Protein AF-A0A7X7K281-F1 (afdb_monomer)

Sequence (186 aa):
MTTRQRWVIAALALANGLALAALLIWVVPAGRSAAPVGPLPSSTPPVAATPQPTTRPGRWEPDPLDPCEWLAAEHLADAGLAGTVRFSGAQVLHFDLTVPVAPEQLADEAAQTIWLAFDVAAVLQASDQCERFERVLVEVLADGPQTRKFTAEVDTADLSALHSGLITQKLFIDRVRYETALLPPD

pLDDT: mean 79.9, std 18.02, range [39.16, 98.19]

Secondary structure (DSSP, 8-state):
--HHHHHHHHHHHHHHHHHHHHHHHHT---------------------------------------HHHHHHHHHHHHTT--EEEEEETTTEEEEEEEEE--TTTHHHHHHHHHHHHHHHHHHHHTSTTSTT-SEEEEEEEEESSS-EEEEEEEEHHHHHHHHTTSS-HHHHHTTSEEEEEEPPP-

Structure (mmCIF, N/CA/C/O backbone):
data_AF-A0A7X7K281-F1
#
_entry.id   AF-A0A7X7K281-F1
#
loop_
_atom_site.group_PDB
_atom_site.id
_atom_site.type_symbol
_atom_site.label_atom_id
_atom_site.label_alt_id
_atom_site.label_comp_id
_atom_site.label_asym_id
_atom_site.label_entity_id
_atom_site.label_seq_id
_atom_site.pdbx_PDB_ins_code
_atom_site.Cartn_x
_atom_site.Cartn_y
_atom_site.Cartn_z
_atom_site.occupancy
_atom_site.B_iso_or_equiv
_atom_site.auth_seq_id
_atom_site.auth_comp_id
_atom_site.auth_asym_id
_atom_site.auth_atom_id
_atom_site.pdbx_PDB_model_num
ATOM 1 N N . MET A 1 1 ? 39.952 -4.168 9.796 1.00 53.09 1 MET A N 1
ATOM 2 C CA . MET A 1 1 ? 38.893 -4.999 10.414 1.00 53.09 1 MET A CA 1
ATOM 3 C C . MET A 1 1 ? 39.340 -5.382 11.815 1.00 53.09 1 MET A C 1
ATOM 5 O O . MET A 1 1 ? 40.429 -5.928 11.948 1.00 53.09 1 MET A O 1
ATOM 9 N N . THR A 1 2 ? 38.569 -5.052 12.850 1.00 78.25 2 THR A N 1
ATOM 10 C CA . THR A 1 2 ? 38.958 -5.341 14.240 1.00 78.25 2 THR A CA 1
ATOM 11 C C . THR A 1 2 ? 38.525 -6.752 14.636 1.00 78.25 2 THR A C 1
ATOM 13 O O . THR A 1 2 ? 37.519 -7.272 14.151 1.00 78.25 2 THR A O 1
ATOM 16 N N . THR A 1 3 ? 39.278 -7.395 15.529 1.00 75.69 3 THR A N 1
ATOM 17 C CA . THR A 1 3 ? 39.023 -8.773 15.986 1.00 75.69 3 THR A CA 1
ATOM 18 C C . THR A 1 3 ? 37.617 -8.932 16.575 1.00 75.69 3 THR A C 1
ATOM 20 O O . THR A 1 3 ? 36.988 -9.965 16.380 1.00 75.69 3 THR A O 1
ATOM 23 N N . ARG A 1 4 ? 37.075 -7.878 17.205 1.00 71.88 4 ARG A N 1
ATOM 24 C CA . ARG A 1 4 ? 35.697 -7.842 17.724 1.00 71.88 4 ARG A CA 1
ATOM 25 C C . ARG A 1 4 ? 34.635 -7.982 16.631 1.00 71.88 4 ARG A C 1
ATOM 27 O O . ARG A 1 4 ? 33.661 -8.694 16.825 1.00 71.88 4 ARG A O 1
ATOM 34 N N . GLN A 1 5 ? 34.836 -7.357 15.474 1.00 74.12 5 GLN A N 1
ATOM 35 C CA . GLN A 1 5 ? 33.859 -7.372 14.383 1.00 74.12 5 GLN A CA 1
ATOM 36 C C . GLN A 1 5 ? 33.765 -8.757 13.722 1.00 74.12 5 GLN A C 1
ATOM 38 O O . GLN A 1 5 ? 32.682 -9.201 13.356 1.00 74.12 5 GLN A O 1
ATOM 43 N N . ARG A 1 6 ? 34.891 -9.483 13.653 1.00 73.88 6 ARG A N 1
ATOM 44 C CA . ARG A 1 6 ? 34.932 -10.877 13.178 1.00 73.88 6 ARG A CA 1
ATOM 45 C C . ARG A 1 6 ? 34.133 -11.821 14.078 1.00 73.88 6 ARG A C 1
ATOM 47 O O . ARG A 1 6 ? 33.432 -12.687 13.568 1.00 73.88 6 ARG A O 1
ATOM 54 N N . TRP A 1 7 ? 34.201 -11.623 15.395 1.00 79.94 7 TRP A N 1
ATOM 55 C CA . TRP A 1 7 ? 33.443 -12.428 16.355 1.00 79.94 7 TRP A CA 1
ATOM 56 C C . TRP A 1 7 ? 31.935 -12.185 16.276 1.00 79.94 7 TRP A C 1
ATOM 58 O O . TRP A 1 7 ? 31.172 -13.143 16.337 1.00 79.94 7 TRP A O 1
ATOM 68 N N . VAL A 1 8 ? 31.501 -10.936 16.074 1.00 76.69 8 VAL A N 1
ATOM 69 C CA . VAL A 1 8 ? 30.070 -10.615 15.921 1.00 76.69 8 VAL A CA 1
ATOM 70 C C . VAL A 1 8 ? 29.484 -11.278 14.672 1.00 76.69 8 VAL A C 1
ATOM 72 O O . VAL A 1 8 ? 28.424 -11.889 14.751 1.00 76.69 8 VAL A O 1
ATOM 75 N N . ILE A 1 9 ? 30.195 -11.232 13.539 1.00 75.62 9 ILE A N 1
ATOM 76 C CA . ILE A 1 9 ? 29.737 -11.867 12.291 1.00 75.62 9 ILE A CA 1
ATOM 77 C C . ILE A 1 9 ? 29.681 -13.396 12.442 1.00 75.62 9 ILE A C 1
ATOM 79 O O . ILE A 1 9 ? 28.707 -14.018 12.025 1.00 75.62 9 ILE A O 1
ATOM 83 N N . ALA A 1 10 ? 30.689 -14.000 13.082 1.00 75.25 10 ALA A N 1
ATOM 84 C CA . ALA A 1 10 ? 30.713 -15.442 13.327 1.00 75.25 10 ALA A CA 1
ATOM 85 C C . ALA A 1 10 ? 29.560 -15.899 14.239 1.00 75.25 10 ALA A C 1
ATOM 87 O O . ALA A 1 10 ? 28.936 -16.924 13.968 1.00 75.25 10 ALA A O 1
ATOM 88 N N . ALA A 1 11 ? 29.244 -15.125 15.283 1.00 75.56 11 ALA A N 1
ATOM 89 C CA . ALA A 1 11 ? 28.127 -15.412 16.178 1.00 75.56 11 ALA A CA 1
ATOM 90 C C . ALA A 1 11 ? 26.769 -15.305 15.461 1.00 75.56 11 ALA A C 1
ATOM 92 O O . ALA A 1 11 ? 25.920 -16.178 15.636 1.00 75.56 11 ALA A O 1
ATOM 93 N N . LEU A 1 12 ? 26.585 -14.287 14.610 1.00 77.38 12 LEU A N 1
ATOM 94 C CA . LEU A 1 12 ? 25.351 -14.110 13.836 1.00 77.38 12 LEU A CA 1
ATOM 95 C C . LEU A 1 12 ? 25.120 -15.266 12.850 1.00 77.38 12 LEU A C 1
ATOM 97 O O . LEU A 1 12 ? 24.008 -15.778 12.739 1.00 77.38 12 LEU A O 1
ATOM 101 N N . ALA A 1 13 ? 26.177 -15.711 12.164 1.00 75.56 13 ALA A N 1
ATOM 102 C CA . ALA A 1 13 ? 26.094 -16.818 11.213 1.00 75.56 13 ALA A CA 1
ATOM 103 C C . ALA A 1 13 ? 25.713 -18.145 11.894 1.00 75.56 13 ALA A C 1
ATOM 105 O O . ALA A 1 13 ? 24.906 -18.905 11.360 1.00 75.56 13 ALA A O 1
ATOM 106 N N . LEU A 1 14 ? 26.250 -18.403 13.092 1.00 78.25 14 LEU A N 1
ATOM 107 C CA . LEU A 1 14 ? 25.923 -19.589 13.891 1.00 78.25 14 LEU A CA 1
ATOM 108 C C . LEU A 1 14 ? 24.464 -19.587 14.366 1.00 78.25 14 LEU A C 1
ATOM 110 O O . LEU A 1 14 ? 23.797 -20.617 14.275 1.00 78.25 14 LEU A O 1
ATOM 114 N N . ALA A 1 15 ? 23.960 -18.438 14.825 1.00 73.06 15 ALA A N 1
ATOM 115 C CA . ALA A 1 15 ? 22.572 -18.301 15.263 1.00 73.06 15 ALA A CA 1
ATOM 116 C C . ALA A 1 15 ? 21.581 -18.526 14.107 1.00 73.06 15 ALA A C 1
ATOM 118 O O . ALA A 1 15 ? 20.630 -19.296 14.250 1.00 73.06 15 ALA A O 1
ATOM 119 N N . ASN A 1 16 ? 21.850 -17.934 12.938 1.00 72.06 16 ASN A N 1
ATOM 120 C CA . ASN A 1 16 ? 21.007 -18.105 11.752 1.00 72.06 16 ASN A CA 1
ATOM 121 C C . ASN A 1 16 ? 21.043 -19.546 11.213 1.00 72.06 16 ASN A C 1
ATOM 123 O O . ASN A 1 16 ? 20.011 -20.076 10.806 1.00 72.06 16 ASN A O 1
ATOM 127 N N . GLY A 1 17 ? 22.204 -20.211 11.257 1.00 73.44 17 GLY A N 1
ATOM 128 C CA . GLY A 1 17 ? 22.325 -21.618 10.864 1.00 73.44 17 GLY A CA 1
ATOM 129 C C . GLY A 1 17 ? 21.514 -22.564 11.758 1.00 73.44 17 GLY A C 1
ATOM 130 O O . GLY A 1 17 ? 20.850 -23.469 11.254 1.00 73.44 17 GLY A O 1
ATOM 131 N N . LEU A 1 18 ? 21.514 -22.329 13.075 1.00 75.06 18 LEU A N 1
ATOM 132 C CA . LEU A 1 18 ? 20.715 -23.098 14.038 1.00 75.06 18 LEU A CA 1
ATOM 133 C C . LEU A 1 18 ? 19.206 -22.904 13.833 1.00 75.06 18 LEU A C 1
ATOM 135 O O . LEU A 1 18 ? 18.460 -23.880 13.893 1.00 75.06 18 LEU A O 1
ATOM 139 N N . ALA A 1 19 ? 18.764 -21.676 13.545 1.00 68.75 19 ALA A N 1
ATOM 140 C CA . ALA A 1 19 ? 17.359 -21.384 13.269 1.00 68.75 19 ALA A CA 1
ATOM 141 C C . ALA A 1 19 ? 16.855 -22.103 12.003 1.00 68.75 19 ALA A C 1
ATOM 143 O O . ALA A 1 19 ? 15.799 -22.733 12.032 1.00 68.75 19 ALA A O 1
ATOM 144 N N . LEU A 1 20 ? 17.639 -22.086 10.918 1.00 69.56 20 LEU A N 1
ATOM 145 C CA . LEU A 1 20 ? 17.300 -22.786 9.672 1.00 69.56 20 LEU A CA 1
ATOM 146 C C . LEU A 1 20 ? 17.278 -24.312 9.844 1.00 69.56 20 LEU A C 1
ATOM 148 O O . LEU A 1 20 ? 16.390 -24.981 9.315 1.00 69.56 20 LEU A O 1
ATOM 152 N N . ALA A 1 21 ? 18.215 -24.870 10.618 1.00 68.12 21 ALA A N 1
ATOM 153 C CA . ALA A 1 21 ? 18.239 -26.302 10.912 1.00 68.12 21 ALA A CA 1
ATOM 154 C C . ALA A 1 21 ? 17.008 -26.749 11.723 1.00 68.12 21 ALA A C 1
ATOM 156 O O . ALA A 1 21 ? 16.431 -27.795 11.430 1.00 68.12 21 ALA A O 1
ATOM 157 N N . ALA A 1 22 ? 16.569 -25.949 12.702 1.00 70.06 22 ALA A N 1
ATOM 158 C CA . ALA A 1 22 ? 15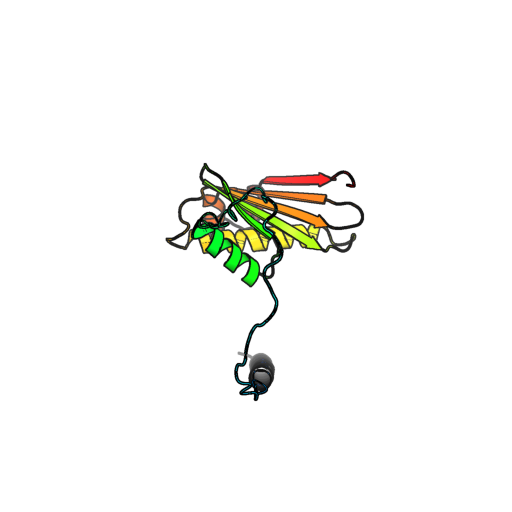.358 -26.229 13.473 1.00 70.06 22 ALA A CA 1
ATOM 159 C C . ALA A 1 22 ? 14.090 -26.196 12.601 1.00 70.06 22 ALA A C 1
ATOM 161 O O . ALA A 1 22 ? 13.216 -27.050 12.752 1.00 70.06 22 ALA A O 1
ATOM 162 N N . LEU A 1 23 ? 14.022 -25.259 11.650 1.00 66.81 23 LEU A N 1
ATOM 163 C CA . LEU A 1 23 ? 12.905 -25.123 10.712 1.00 66.81 23 LEU A CA 1
ATOM 164 C C . LEU A 1 23 ? 12.782 -26.342 9.787 1.00 66.81 23 LEU A C 1
ATOM 166 O O . LEU A 1 23 ? 11.685 -26.856 9.596 1.00 66.81 23 LEU A O 1
ATOM 170 N N . LEU A 1 24 ? 13.904 -26.869 9.287 1.00 63.25 24 LEU A N 1
ATOM 171 C CA . LEU A 1 24 ? 13.914 -28.058 8.425 1.00 63.25 24 LEU A CA 1
ATOM 172 C C . LEU A 1 24 ? 13.486 -29.344 9.151 1.00 63.25 24 LEU A C 1
ATOM 174 O O . LEU A 1 24 ? 12.892 -30.223 8.531 1.00 63.25 24 LEU A O 1
ATOM 178 N N . ILE A 1 25 ? 13.737 -29.454 10.460 1.00 62.25 25 ILE A N 1
ATOM 179 C CA . ILE A 1 25 ? 13.316 -30.614 11.266 1.00 62.25 25 ILE A CA 1
ATOM 180 C C . ILE A 1 25 ? 11.792 -30.620 11.492 1.00 62.25 25 ILE A C 1
ATOM 182 O O . ILE A 1 25 ? 11.202 -31.683 11.677 1.00 62.25 25 ILE A O 1
ATOM 186 N N . TRP A 1 26 ? 11.133 -29.461 11.437 1.00 59.41 26 TRP A N 1
ATOM 187 C CA . TRP A 1 26 ? 9.685 -29.350 11.643 1.00 59.41 26 TRP A CA 1
ATOM 188 C C . TRP A 1 26 ? 8.838 -29.702 10.410 1.00 59.41 26 TRP A C 1
ATOM 190 O O . TRP A 1 26 ? 7.655 -29.999 10.555 1.00 59.41 26 TRP A O 1
ATOM 200 N N . VAL A 1 27 ? 9.424 -29.753 9.207 1.00 56.28 27 VAL A N 1
ATOM 201 C CA . VAL A 1 27 ? 8.704 -30.069 7.952 1.00 56.28 27 VAL A CA 1
ATOM 202 C C . VAL A 1 27 ? 8.713 -31.577 7.641 1.00 56.28 27 VAL A C 1
ATOM 204 O O . VAL A 1 27 ? 8.673 -31.988 6.485 1.00 56.28 27 VAL A O 1
ATOM 207 N N . VAL A 1 28 ? 8.752 -32.446 8.657 1.00 49.06 28 VAL A N 1
ATOM 208 C CA . VAL A 1 28 ? 8.540 -33.891 8.455 1.00 49.06 28 VAL A CA 1
ATOM 209 C C . VAL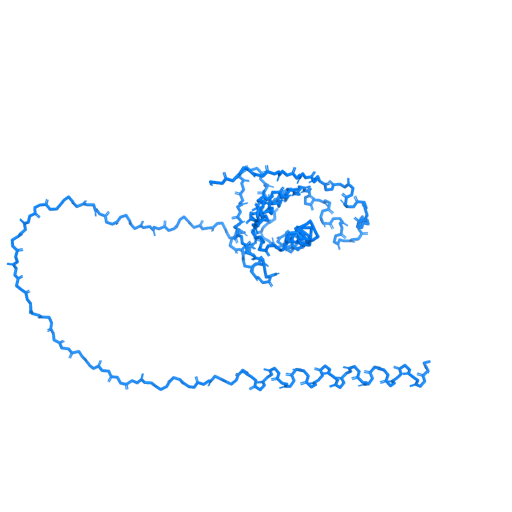 A 1 28 ? 7.030 -34.155 8.376 1.00 49.06 28 VAL A C 1
ATOM 211 O O . VAL A 1 28 ? 6.340 -33.997 9.385 1.00 49.06 28 VAL A O 1
ATOM 214 N N . PRO A 1 29 ? 6.474 -34.575 7.222 1.00 50.12 29 PRO A N 1
ATOM 215 C CA . PRO A 1 29 ? 5.048 -34.842 7.110 1.00 50.12 29 PRO A CA 1
ATOM 216 C C . PRO A 1 29 ? 4.715 -36.116 7.890 1.00 50.12 29 PRO A C 1
ATOM 218 O O . PRO A 1 29 ? 5.128 -37.218 7.521 1.00 50.12 29 PRO A O 1
ATOM 221 N N . ALA A 1 30 ? 3.951 -35.973 8.973 1.00 47.25 30 ALA A N 1
ATOM 222 C CA . ALA A 1 30 ? 3.310 -37.095 9.638 1.00 47.25 30 ALA A CA 1
ATOM 223 C C . ALA A 1 30 ? 2.335 -37.771 8.659 1.00 47.25 30 ALA A C 1
ATOM 225 O O . ALA A 1 30 ? 1.497 -37.125 8.025 1.00 47.25 30 ALA A O 1
ATOM 226 N N . GLY A 1 31 ? 2.505 -39.083 8.507 1.00 49.06 31 GLY A N 1
ATOM 227 C CA . GLY A 1 31 ? 1.859 -39.893 7.487 1.00 49.06 31 GLY A CA 1
ATOM 228 C C . GLY A 1 31 ? 0.333 -39.906 7.537 1.00 49.06 31 GLY A C 1
ATOM 229 O O . GLY A 1 31 ? -0.293 -39.911 8.596 1.00 49.06 31 GLY A O 1
ATOM 230 N N . ARG A 1 32 ? -0.269 -40.021 6.352 1.00 39.16 32 ARG A N 1
ATOM 231 C CA . ARG A 1 32 ? -1.641 -40.502 6.188 1.00 39.16 32 ARG A CA 1
ATOM 232 C C . ARG A 1 32 ? -1.600 -41.945 5.702 1.00 39.16 32 ARG A C 1
ATOM 234 O O . ARG A 1 32 ? -1.471 -42.205 4.512 1.00 39.16 32 ARG A O 1
ATOM 241 N N . SER A 1 33 ? -1.740 -42.871 6.644 1.00 45.25 33 SER A N 1
ATOM 242 C CA . SER A 1 33 ? -2.247 -44.214 6.369 1.00 45.25 33 SER A CA 1
ATOM 243 C C . SER A 1 33 ? -3.761 -44.199 6.536 1.00 45.25 33 SER A C 1
ATOM 245 O O . SER A 1 33 ? -4.232 -44.004 7.651 1.00 45.25 33 SER A O 1
ATOM 247 N N . ALA A 1 34 ? -4.502 -44.429 5.451 1.00 39.44 34 ALA A N 1
ATOM 248 C CA . ALA A 1 34 ? -5.740 -45.212 5.455 1.00 39.44 34 ALA A CA 1
ATOM 249 C C . ALA A 1 34 ? -6.250 -45.420 4.018 1.00 39.44 34 ALA A C 1
ATOM 251 O O . ALA A 1 34 ? -6.582 -44.475 3.309 1.00 39.44 34 ALA A O 1
ATOM 252 N N . ALA A 1 35 ? -6.362 -46.683 3.628 1.00 47.94 35 ALA A N 1
ATOM 253 C CA . ALA A 1 35 ? -7.230 -47.203 2.574 1.00 47.94 35 ALA A CA 1
ATOM 254 C C . ALA A 1 35 ? -7.905 -48.462 3.159 1.00 47.94 35 ALA A C 1
ATOM 256 O O . ALA A 1 35 ? -7.434 -48.951 4.190 1.00 47.94 35 ALA A O 1
ATOM 257 N N . PRO A 1 36 ? -8.857 -49.130 2.490 1.00 50.47 36 PRO A N 1
ATOM 258 C CA . PRO A 1 36 ? -9.985 -48.689 1.664 1.00 50.47 36 PRO A CA 1
ATOM 259 C C . PRO A 1 36 ? -11.322 -49.184 2.281 1.00 50.47 36 PRO A C 1
ATOM 261 O O . PRO A 1 36 ? -11.338 -50.174 3.008 1.00 50.47 36 PRO A O 1
ATOM 264 N N . VAL A 1 37 ? -12.475 -48.583 1.962 1.00 50.56 37 VAL A N 1
ATOM 265 C CA . VAL A 1 37 ? -13.780 -49.224 2.243 1.00 50.56 37 VAL A CA 1
ATOM 266 C C . VAL A 1 37 ? -14.637 -49.194 0.984 1.00 50.56 37 VAL A C 1
ATOM 268 O O . VAL A 1 37 ? -14.840 -48.144 0.381 1.00 50.56 37 VAL A O 1
ATOM 271 N N . GLY A 1 38 ? -15.041 -50.391 0.559 1.00 44.62 38 GLY A N 1
ATOM 272 C CA . GLY A 1 38 ? -15.742 -50.664 -0.689 1.00 44.62 38 GLY A CA 1
ATOM 273 C C . GLY A 1 38 ? -17.209 -50.208 -0.732 1.00 44.62 38 GLY A C 1
ATOM 274 O O . GLY A 1 38 ? -17.752 -49.730 0.263 1.00 44.62 38 GLY A O 1
ATOM 275 N N . PRO A 1 39 ? -17.851 -50.361 -1.904 1.00 61.78 39 PRO A N 1
ATOM 276 C CA . PRO A 1 39 ? -19.199 -49.874 -2.191 1.00 61.78 39 PRO A CA 1
ATOM 277 C C . PRO A 1 39 ? -20.259 -50.938 -1.880 1.00 61.78 39 PRO A C 1
ATOM 279 O O . PRO A 1 39 ? -19.935 -52.117 -1.976 1.00 61.78 39 PRO A O 1
ATOM 282 N N . LEU A 1 40 ? -21.506 -50.532 -1.579 1.00 49.19 40 LEU A N 1
ATOM 283 C CA . LEU A 1 40 ? -22.776 -51.283 -1.760 1.00 49.19 40 LEU A CA 1
ATOM 284 C C . LEU A 1 40 ? -23.980 -50.445 -1.229 1.00 49.19 40 LEU A C 1
ATOM 286 O O . LEU A 1 40 ? -23.752 -49.438 -0.563 1.00 49.19 40 LEU A O 1
ATOM 290 N N . PRO A 1 41 ? -25.243 -50.739 -1.608 1.00 50.62 41 PRO A N 1
ATOM 291 C CA . PRO A 1 41 ? -26.012 -49.901 -2.528 1.00 50.62 41 PRO A CA 1
ATOM 292 C C . PRO A 1 41 ? -27.249 -49.215 -1.916 1.00 50.62 41 PRO A C 1
ATOM 294 O O . PRO A 1 41 ? -27.770 -49.599 -0.871 1.00 50.62 41 PRO A O 1
ATOM 297 N N . SER A 1 42 ? -27.752 -48.224 -2.656 1.00 48.59 42 SER A N 1
ATOM 298 C CA . SER A 1 42 ? -28.996 -47.480 -2.431 1.00 48.59 42 SER A CA 1
ATOM 299 C C . SER A 1 42 ? -30.253 -48.350 -2.515 1.00 48.59 42 SER A C 1
ATOM 301 O O . SER A 1 42 ? -30.407 -49.127 -3.457 1.00 48.59 42 SER A O 1
ATOM 303 N N . SER A 1 43 ? -31.199 -48.164 -1.589 1.00 48.00 43 SER A N 1
ATOM 304 C CA . SER A 1 43 ? -32.574 -48.686 -1.684 1.00 48.00 43 SER A CA 1
ATOM 305 C C . SER A 1 43 ? -33.532 -47.946 -0.738 1.00 48.00 43 SER A C 1
ATOM 307 O O . SER A 1 43 ? -33.614 -48.285 0.439 1.00 48.00 43 SER A O 1
ATOM 309 N N . THR A 1 44 ? -34.299 -46.981 -1.255 1.00 45.91 44 THR A N 1
ATOM 310 C CA . THR A 1 44 ? -35.553 -46.481 -0.642 1.00 45.91 44 THR A CA 1
ATOM 311 C C . THR A 1 44 ? -36.410 -45.765 -1.714 1.00 45.91 44 THR A C 1
ATOM 313 O O . THR A 1 44 ? -35.862 -45.339 -2.729 1.00 45.91 44 THR A O 1
ATOM 316 N N . PRO A 1 45 ? -37.754 -45.725 -1.578 1.00 55.94 45 PRO A N 1
ATOM 317 C CA . PRO A 1 45 ? -38.728 -45.930 -2.661 1.00 55.94 45 PRO A CA 1
ATOM 318 C C . PRO A 1 45 ? -39.275 -44.615 -3.256 1.00 55.94 45 PRO A C 1
ATOM 320 O O . PRO A 1 45 ? -39.014 -43.543 -2.710 1.00 55.94 45 PRO A O 1
ATOM 323 N N . PRO A 1 46 ? -40.078 -44.669 -4.342 1.00 51.78 46 PRO A N 1
ATOM 324 C CA . PRO A 1 46 ? -40.613 -43.476 -4.981 1.00 51.78 46 PRO A CA 1
ATOM 325 C C . PRO A 1 46 ? -41.781 -42.926 -4.157 1.00 51.78 46 PRO A C 1
ATOM 327 O O . PRO A 1 46 ? -42.859 -43.519 -4.109 1.00 51.78 46 PRO A O 1
ATOM 330 N N . VAL A 1 47 ? -41.575 -41.779 -3.513 1.00 53.28 47 VAL A N 1
ATOM 331 C CA . VAL A 1 47 ? -42.667 -40.970 -2.963 1.00 53.28 47 VAL A CA 1
ATOM 332 C C . VAL A 1 47 ? -43.012 -39.881 -3.972 1.00 53.28 47 VAL A C 1
ATOM 334 O O . VAL A 1 47 ? -42.142 -39.233 -4.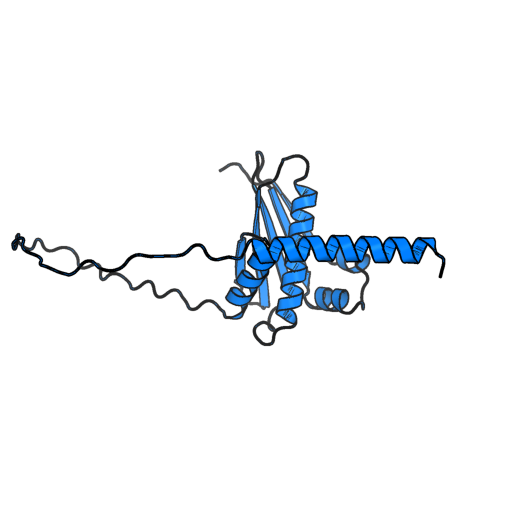548 1.00 53.28 47 VAL A O 1
ATOM 337 N N . ALA A 1 48 ? -44.315 -39.774 -4.209 1.00 51.06 48 ALA A N 1
ATOM 338 C CA . ALA A 1 48 ? -45.006 -38.961 -5.192 1.00 51.06 48 ALA A CA 1
ATOM 339 C C . ALA A 1 48 ? -44.401 -37.566 -5.434 1.00 51.06 48 ALA A C 1
ATOM 341 O O . ALA A 1 48 ? -44.218 -36.766 -4.515 1.00 51.06 48 ALA A O 1
ATOM 342 N N . ALA A 1 49 ? -44.175 -37.272 -6.716 1.00 47.31 49 ALA A N 1
ATOM 343 C CA . ALA A 1 49 ? -43.787 -3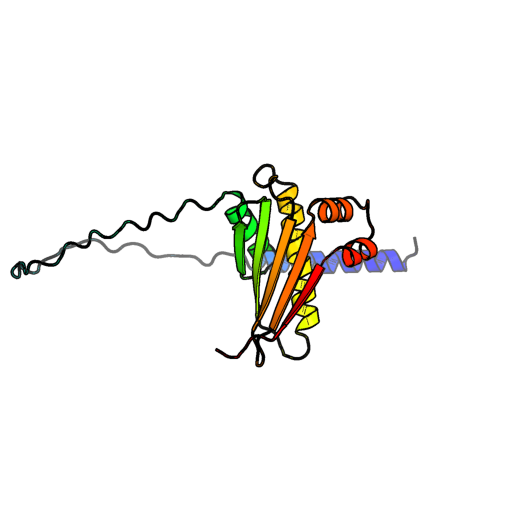5.965 -7.216 1.00 47.31 49 ALA A CA 1
ATOM 344 C C . ALA A 1 49 ? -44.857 -34.919 -6.870 1.00 47.31 49 ALA A C 1
ATOM 346 O O . ALA A 1 49 ? -45.938 -34.877 -7.456 1.00 47.31 49 ALA A O 1
ATOM 347 N N . THR A 1 50 ? -44.523 -34.056 -5.919 1.00 56.78 50 THR A N 1
ATOM 348 C CA . THR A 1 50 ? -45.130 -32.730 -5.794 1.00 56.78 50 THR A CA 1
ATOM 349 C C . THR A 1 50 ? -44.393 -31.829 -6.791 1.00 56.78 50 THR A C 1
ATOM 351 O O . THR A 1 50 ? -43.166 -31.928 -6.860 1.00 56.78 50 THR A O 1
ATOM 354 N N . PRO A 1 51 ? -45.064 -30.985 -7.596 1.00 45.94 51 PRO A N 1
ATOM 355 C CA . PRO A 1 51 ? -44.379 -30.095 -8.529 1.00 45.94 51 PRO A CA 1
ATOM 356 C C . PRO A 1 51 ? -43.567 -29.058 -7.742 1.00 45.94 51 PRO A C 1
ATOM 358 O O . PRO A 1 51 ? -44.083 -28.023 -7.329 1.00 45.94 51 PRO A O 1
ATOM 361 N N . GLN A 1 52 ? -42.290 -29.354 -7.497 1.00 52.62 52 GLN A N 1
ATOM 362 C CA . GLN A 1 52 ? -41.335 -28.365 -7.018 1.00 52.62 52 GLN A CA 1
ATOM 363 C C . GLN A 1 52 ? -41.065 -27.376 -8.157 1.00 52.62 52 GLN A C 1
ATOM 365 O O . GLN A 1 52 ? -40.794 -27.810 -9.283 1.00 52.62 52 GLN A O 1
ATOM 370 N N . PRO A 1 53 ? -41.104 -26.056 -7.902 1.00 50.78 53 PRO A N 1
ATOM 371 C CA . PRO A 1 53 ? -40.580 -25.093 -8.853 1.00 50.78 53 PRO A CA 1
ATOM 372 C C . PRO A 1 53 ? -39.123 -25.471 -9.114 1.00 50.78 53 PRO A C 1
ATOM 374 O O . PRO A 1 53 ? -38.303 -25.523 -8.200 1.00 50.78 53 PRO A O 1
ATOM 377 N N . THR A 1 54 ? -38.819 -25.818 -10.362 1.00 46.94 54 THR A N 1
ATOM 378 C CA . THR A 1 54 ? -37.457 -26.113 -10.797 1.00 46.94 54 THR A CA 1
ATOM 379 C C . THR A 1 54 ? -36.698 -24.792 -10.852 1.00 46.94 54 THR A C 1
ATOM 381 O O . THR A 1 54 ? -36.510 -24.205 -11.914 1.00 46.94 54 THR A O 1
ATOM 384 N N . THR A 1 55 ? -36.262 -24.294 -9.698 1.00 53.81 55 THR A N 1
ATOM 385 C CA . THR A 1 55 ? -35.103 -23.412 -9.633 1.00 53.81 55 THR A CA 1
ATOM 386 C C . THR A 1 55 ? -33.917 -24.274 -10.023 1.00 53.81 55 THR A C 1
ATOM 388 O O . THR A 1 55 ? -33.346 -25.010 -9.221 1.00 53.81 55 THR A O 1
ATOM 391 N N . ARG A 1 56 ? -33.598 -24.237 -11.320 1.00 52.06 56 ARG A N 1
ATOM 392 C CA . ARG A 1 56 ? -32.310 -24.670 -11.859 1.00 52.06 56 ARG A CA 1
ATOM 393 C C . ARG A 1 56 ? -31.249 -24.138 -10.885 1.00 52.06 56 ARG A C 1
ATOM 395 O O . ARG A 1 56 ? -31.279 -22.930 -10.643 1.00 52.06 56 ARG A O 1
ATOM 402 N N . PRO A 1 57 ? -30.374 -24.966 -10.284 1.00 48.91 57 PRO A N 1
ATOM 403 C CA . PRO A 1 57 ? -29.235 -24.420 -9.572 1.00 48.91 57 PRO A CA 1
ATOM 404 C C . PRO A 1 57 ? -28.495 -23.586 -10.608 1.00 48.91 57 PRO A C 1
ATOM 406 O O . PRO A 1 57 ? -27.958 -24.123 -11.580 1.00 48.91 57 PRO A O 1
ATOM 409 N N . GLY A 1 58 ? -28.596 -22.263 -10.471 1.00 50.78 58 GLY A N 1
ATOM 410 C CA . GLY A 1 58 ? -27.715 -21.352 -11.163 1.00 50.78 58 GLY A CA 1
ATOM 411 C C . GLY A 1 58 ? -26.336 -21.845 -10.794 1.00 50.78 58 GLY A C 1
ATOM 412 O O . GLY A 1 58 ? -25.966 -21.838 -9.621 1.00 50.78 58 GLY A O 1
ATOM 413 N N . ARG A 1 59 ? -25.646 -22.419 -11.774 1.00 47.47 59 ARG A N 1
ATOM 414 C CA . ARG A 1 59 ? -24.227 -22.678 -11.671 1.00 47.47 59 ARG A CA 1
ATOM 415 C C . ARG A 1 59 ? -23.650 -21.309 -11.349 1.00 47.47 59 ARG A C 1
ATOM 417 O O . ARG A 1 59 ? -23.703 -20.425 -12.197 1.00 47.47 59 ARG A O 1
ATOM 424 N N . TRP A 1 60 ? -23.264 -21.109 -10.093 1.00 43.09 60 TRP A N 1
ATOM 425 C CA . TRP A 1 60 ? -22.415 -19.999 -9.708 1.00 43.09 60 TRP A CA 1
ATOM 426 C C . TRP A 1 60 ? -21.102 -20.278 -10.426 1.00 43.09 60 TRP A C 1
ATOM 428 O O . TRP A 1 60 ? -20.231 -20.961 -9.900 1.00 43.09 60 TRP A O 1
ATOM 438 N N . GLU A 1 61 ? -21.041 -19.904 -11.699 1.00 47.41 61 GLU A N 1
ATOM 439 C CA . GLU A 1 61 ? -19.779 -19.687 -12.369 1.00 47.41 61 GLU A CA 1
ATOM 440 C C . GLU A 1 61 ? -19.282 -18.396 -11.711 1.00 47.41 61 GLU A C 1
ATOM 442 O O . GLU A 1 61 ? -19.957 -17.371 -11.845 1.00 47.41 61 GLU A O 1
ATOM 447 N N . PRO A 1 62 ? -18.224 -18.445 -10.881 1.00 56.69 62 PRO A N 1
ATOM 448 C CA . PRO A 1 62 ? -17.612 -17.217 -10.412 1.00 56.69 62 PRO A CA 1
ATOM 449 C C . PRO A 1 62 ? -17.248 -16.426 -11.665 1.00 56.69 62 PRO A C 1
ATOM 451 O O . PRO A 1 62 ? -16.697 -17.016 -12.603 1.00 56.69 62 PRO A O 1
ATOM 454 N N . ASP A 1 63 ? -17.573 -15.134 -11.706 1.00 62.94 63 ASP A N 1
ATOM 455 C CA . ASP A 1 63 ? -16.976 -14.279 -12.726 1.00 62.94 63 ASP A CA 1
ATOM 456 C C . ASP A 1 63 ? -15.459 -14.510 -12.668 1.00 62.94 63 ASP A C 1
ATOM 458 O O . ASP A 1 63 ? -14.898 -14.545 -11.564 1.00 62.94 63 ASP A O 1
ATOM 462 N N . PRO A 1 64 ? -14.801 -14.786 -13.806 1.00 69.56 64 PRO A N 1
ATOM 463 C CA . PRO A 1 64 ? -13.369 -15.011 -13.806 1.00 69.56 64 PRO A CA 1
ATOM 464 C C . PRO A 1 64 ? -12.716 -13.745 -13.255 1.00 69.56 64 PRO A C 1
ATOM 466 O O . PRO A 1 64 ? -12.793 -12.692 -13.886 1.00 69.56 64 PRO A O 1
ATOM 469 N N . LEU A 1 65 ? -12.137 -13.854 -12.054 1.00 70.06 65 LEU A N 1
ATOM 470 C CA . LEU A 1 65 ? -11.380 -12.777 -11.422 1.00 70.06 65 LEU A CA 1
ATOM 471 C C . LEU A 1 65 ? -10.351 -12.258 -12.422 1.00 70.06 65 LEU A C 1
ATOM 473 O O . LEU A 1 65 ? -9.736 -13.048 -13.151 1.00 70.06 65 LEU A O 1
ATOM 477 N N . ASP A 1 66 ? -10.171 -10.939 -12.460 1.00 82.44 66 ASP A N 1
ATOM 478 C CA . ASP A 1 66 ? -9.112 -10.360 -13.273 1.00 82.44 66 ASP A CA 1
ATOM 479 C C . ASP A 1 66 ? -7.770 -10.973 -12.814 1.00 82.44 66 ASP A C 1
ATOM 481 O O . ASP A 1 66 ? -7.528 -11.065 -11.603 1.00 82.44 66 ASP A O 1
ATOM 485 N N . PRO A 1 67 ? -6.896 -11.437 -13.729 1.00 86.88 67 PRO A N 1
ATOM 486 C CA . PRO A 1 67 ? -5.607 -12.015 -13.353 1.00 86.88 67 PRO A CA 1
ATOM 487 C C . PRO A 1 67 ? -4.798 -11.115 -12.414 1.00 86.88 67 PRO A C 1
ATOM 489 O O . PRO A 1 67 ? -4.099 -11.619 -11.535 1.00 86.88 67 PRO A O 1
ATOM 492 N N . CYS A 1 68 ? -4.930 -9.793 -12.561 1.00 88.44 68 CYS A N 1
ATOM 493 C CA . CYS A 1 68 ? -4.275 -8.844 -11.683 1.00 88.44 68 CYS A CA 1
ATOM 494 C C . CYS A 1 68 ? -4.891 -8.807 -10.280 1.00 88.44 68 CYS A C 1
ATOM 496 O O . CYS A 1 68 ? -4.155 -8.768 -9.300 1.00 88.44 68 CYS A O 1
ATOM 498 N N . GLU A 1 69 ? -6.220 -8.868 -10.158 1.00 90.62 69 GLU A N 1
ATOM 499 C CA . GLU A 1 69 ? -6.894 -8.944 -8.853 1.00 90.62 69 GLU A CA 1
ATOM 500 C C . GLU A 1 69 ? -6.514 -10.221 -8.104 1.00 90.62 69 GLU A C 1
ATOM 502 O O . GLU A 1 69 ? -6.249 -10.176 -6.902 1.00 90.62 69 GLU A O 1
ATOM 507 N N . TRP A 1 70 ? -6.443 -11.351 -8.815 1.00 91.31 70 TRP A N 1
ATOM 508 C CA . TRP A 1 70 ? -5.995 -12.613 -8.234 1.00 91.31 70 TRP A CA 1
ATOM 509 C C . TRP A 1 70 ? -4.553 -12.518 -7.726 1.00 91.31 70 TRP A C 1
ATOM 511 O O . TRP A 1 70 ? -4.289 -12.822 -6.563 1.00 91.31 70 TRP A O 1
ATOM 521 N N . LEU A 1 71 ? -3.632 -12.053 -8.574 1.00 93.31 71 LEU A N 1
ATOM 522 C CA . LEU A 1 71 ? -2.223 -11.896 -8.211 1.00 93.31 71 LEU A CA 1
ATOM 523 C C . LEU A 1 71 ? -2.040 -10.904 -7.051 1.00 93.31 71 LEU A C 1
ATOM 525 O O . LEU A 1 71 ? -1.215 -11.109 -6.165 1.00 93.31 71 LEU A O 1
ATOM 529 N N . ALA A 1 72 ? -2.834 -9.836 -7.027 1.00 93.56 72 ALA A N 1
ATOM 530 C CA . ALA A 1 72 ? -2.827 -8.864 -5.946 1.00 93.56 72 ALA A CA 1
ATOM 531 C C . ALA A 1 72 ? -3.305 -9.462 -4.622 1.00 93.56 72 ALA A C 1
ATOM 533 O O . ALA A 1 72 ? -2.679 -9.232 -3.589 1.00 93.56 72 ALA A O 1
ATOM 534 N N . ALA A 1 73 ? -4.378 -10.254 -4.647 1.00 94.31 73 ALA A N 1
ATOM 535 C CA . ALA A 1 73 ? -4.858 -10.961 -3.468 1.00 94.31 73 ALA A CA 1
ATOM 536 C C . ALA A 1 73 ? -3.818 -11.969 -2.942 1.00 94.31 73 ALA A C 1
ATOM 538 O O . ALA A 1 73 ? -3.637 -12.077 -1.730 1.00 94.31 73 ALA A O 1
ATOM 539 N N . GLU A 1 74 ? -3.102 -12.658 -3.836 1.00 95.56 74 GLU A N 1
ATOM 540 C CA . GLU A 1 74 ? -1.994 -13.553 -3.480 1.00 95.56 74 GLU A CA 1
ATOM 541 C C . GLU A 1 74 ? -0.863 -12.792 -2.770 1.00 95.56 74 GLU A C 1
ATOM 543 O O . GLU A 1 74 ? -0.476 -13.157 -1.661 1.00 95.56 74 GLU A O 1
ATOM 548 N N . HIS A 1 75 ? -0.405 -11.668 -3.331 1.00 96.56 75 HIS A N 1
ATOM 549 C CA . HIS A 1 75 ? 0.644 -10.857 -2.708 1.00 96.56 75 HIS A CA 1
ATOM 550 C C . HIS A 1 75 ? 0.224 -10.205 -1.383 1.00 96.56 75 HIS A C 1
ATOM 552 O O . HIS A 1 75 ? 1.054 -10.081 -0.480 1.00 96.56 75 HIS A O 1
ATOM 558 N N . LEU A 1 76 ? -1.045 -9.811 -1.226 1.00 96.31 76 LEU A N 1
ATOM 559 C CA . LEU A 1 76 ? -1.558 -9.359 0.071 1.00 96.31 76 LEU A CA 1
ATOM 560 C C . LEU A 1 76 ? -1.488 -10.473 1.118 1.00 96.31 76 LEU A C 1
ATOM 562 O O . LEU A 1 76 ? -1.034 -10.230 2.237 1.00 96.31 76 LEU A O 1
ATOM 566 N N . ALA A 1 77 ? -1.911 -11.687 0.757 1.00 95.56 77 ALA A N 1
ATOM 567 C CA . ALA A 1 77 ? -1.873 -12.831 1.660 1.00 95.56 77 ALA A CA 1
ATOM 568 C C . ALA A 1 77 ? -0.432 -13.181 2.067 1.00 95.56 77 ALA A C 1
ATOM 570 O O . ALA A 1 77 ? -0.173 -13.413 3.249 1.00 95.56 77 ALA A O 1
ATOM 571 N N . ASP A 1 78 ? 0.515 -13.136 1.125 1.00 96.69 78 ASP A N 1
ATOM 572 C CA . ASP A 1 78 ? 1.946 -13.330 1.394 1.00 96.69 78 ASP A CA 1
ATOM 573 C C . ASP A 1 78 ? 2.527 -12.248 2.320 1.00 96.69 78 ASP A C 1
ATOM 575 O O . ASP A 1 78 ? 3.396 -12.532 3.148 1.00 96.69 78 ASP A O 1
ATOM 579 N N . ALA A 1 79 ? 2.018 -11.015 2.232 1.00 95.00 79 ALA A N 1
ATOM 580 C CA . ALA A 1 79 ? 2.353 -9.920 3.142 1.00 95.00 79 ALA A CA 1
ATOM 581 C C . ALA A 1 79 ? 1.665 -10.035 4.520 1.00 95.00 79 ALA A C 1
ATOM 583 O O . ALA A 1 79 ? 1.880 -9.188 5.389 1.00 95.00 79 ALA A O 1
ATOM 584 N N . GLY A 1 80 ? 0.847 -11.072 4.742 1.00 94.94 80 GLY A N 1
ATOM 585 C CA . GLY A 1 80 ? 0.093 -11.279 5.979 1.00 94.94 80 GLY A CA 1
ATOM 586 C C . GLY A 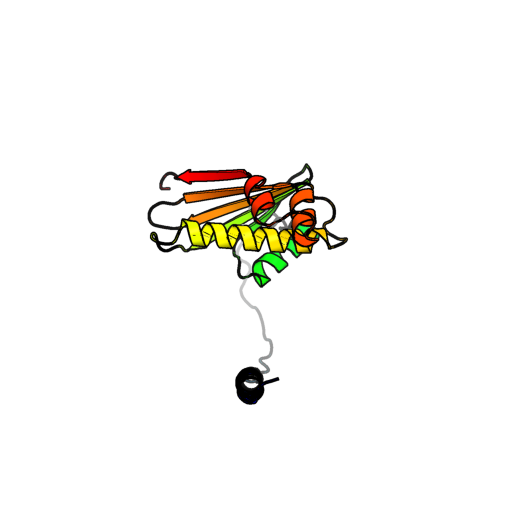1 80 ? -1.101 -10.334 6.141 1.00 94.94 80 GLY A C 1
ATOM 587 O O . GLY A 1 80 ? -1.580 -10.152 7.260 1.00 94.94 80 GLY A O 1
ATOM 588 N N . LEU A 1 81 ? -1.571 -9.724 5.051 1.00 94.62 81 LEU A N 1
ATOM 589 C CA . LEU A 1 81 ? -2.703 -8.805 5.047 1.00 94.62 81 LEU A CA 1
ATOM 590 C C . LEU A 1 81 ? -4.001 -9.545 4.718 1.00 94.62 81 LEU A C 1
ATOM 592 O O . LEU A 1 81 ? -4.054 -10.384 3.820 1.00 94.62 81 LEU A O 1
ATOM 596 N N . ALA A 1 82 ? -5.069 -9.204 5.438 1.00 91.56 82 ALA A N 1
ATOM 597 C CA . ALA A 1 82 ? -6.413 -9.705 5.181 1.00 91.56 82 ALA A CA 1
ATOM 598 C C . ALA A 1 82 ? -7.271 -8.598 4.560 1.00 91.56 82 ALA A C 1
ATOM 600 O O . ALA A 1 82 ? -7.304 -7.472 5.060 1.00 91.56 82 ALA A O 1
ATOM 601 N N . GLY A 1 83 ? -7.979 -8.924 3.480 1.00 92.75 83 GLY A N 1
ATOM 602 C CA . GLY A 1 83 ? -8.821 -7.962 2.784 1.00 92.75 83 GLY A CA 1
ATOM 603 C C . GLY A 1 83 ? -9.285 -8.436 1.416 1.00 92.75 83 GLY A C 1
ATOM 604 O O . GLY A 1 83 ? -9.135 -9.606 1.057 1.00 92.75 83 GLY A O 1
ATOM 605 N N . THR A 1 84 ? -9.844 -7.508 0.649 1.00 94.31 84 THR A N 1
ATOM 606 C CA . THR A 1 84 ? -10.239 -7.713 -0.743 1.00 94.31 84 THR A CA 1
ATOM 607 C C . THR A 1 84 ? -9.511 -6.746 -1.661 1.00 94.31 84 THR A C 1
ATOM 609 O O . THR A 1 84 ? -9.195 -5.622 -1.276 1.00 94.31 84 THR A O 1
ATOM 612 N N . VAL A 1 85 ? -9.275 -7.185 -2.896 1.00 93.50 85 VAL A N 1
ATOM 613 C CA . VAL A 1 85 ? -8.726 -6.344 -3.961 1.00 93.50 85 VAL A CA 1
ATOM 614 C C . VAL A 1 85 ? -9.780 -6.162 -5.028 1.00 93.50 85 VAL A C 1
ATOM 616 O O . VAL A 1 85 ? -10.484 -7.111 -5.375 1.00 93.50 85 VAL A O 1
ATOM 619 N N . ARG A 1 86 ? -9.888 -4.943 -5.546 1.00 91.50 86 ARG A N 1
ATOM 620 C CA . ARG A 1 86 ? -10.763 -4.621 -6.664 1.00 91.50 86 ARG A CA 1
ATOM 621 C C . ARG A 1 86 ? -10.026 -3.736 -7.647 1.00 91.50 86 ARG A C 1
ATOM 623 O O . ARG A 1 86 ? -9.411 -2.739 -7.275 1.00 91.50 86 ARG A O 1
ATOM 630 N N . PHE A 1 87 ? -10.147 -4.066 -8.917 1.00 88.25 87 PHE A N 1
ATOM 631 C CA . PHE A 1 87 ? -9.716 -3.228 -10.010 1.00 88.25 87 PHE A CA 1
ATOM 632 C C . PHE A 1 87 ? -10.938 -2.476 -10.532 1.00 88.25 87 PHE A C 1
ATOM 634 O O . PHE A 1 87 ? -11.781 -3.012 -11.254 1.00 88.25 87 PHE A O 1
ATOM 641 N N . SER A 1 88 ? -11.090 -1.220 -10.114 1.00 77.56 88 SER A N 1
ATOM 642 C CA . SER A 1 88 ? -12.231 -0.416 -10.555 1.00 77.56 88 SER A CA 1
ATOM 643 C C . SER A 1 88 ? -11.934 0.228 -11.912 1.00 77.56 88 SER A C 1
ATOM 645 O O . SER A 1 88 ? -10.850 0.774 -12.142 1.00 77.56 88 SER A O 1
ATOM 647 N N . GLY A 1 89 ? -12.898 0.140 -12.839 1.00 58.59 89 GLY A N 1
ATOM 648 C CA . GLY A 1 89 ? -12.796 0.761 -14.160 1.00 58.59 89 GLY A CA 1
ATOM 649 C C . GLY A 1 89 ? -12.407 2.237 -14.032 1.00 58.59 89 GLY A C 1
ATOM 650 O O . GLY A 1 89 ? -13.104 2.976 -13.342 1.00 58.59 89 GLY A O 1
ATOM 651 N N . ALA A 1 90 ? -11.320 2.620 -14.720 1.00 56.12 90 ALA A N 1
ATOM 652 C CA . ALA A 1 90 ? -10.514 3.851 -14.575 1.00 56.12 90 ALA A CA 1
ATOM 653 C C . ALA A 1 90 ? -9.144 3.690 -13.874 1.00 56.12 90 ALA A C 1
ATOM 655 O O . ALA A 1 90 ? -8.641 4.653 -13.300 1.00 56.12 90 ALA A O 1
ATOM 656 N N . GLN A 1 91 ? -8.504 2.517 -13.995 1.00 86.38 91 GLN A N 1
ATOM 657 C CA . GLN A 1 91 ? -7.074 2.334 -13.686 1.00 86.38 91 GLN A CA 1
ATOM 658 C C . GLN A 1 91 ? -6.729 2.567 -12.204 1.00 86.38 91 GLN A C 1
ATOM 660 O O . GLN A 1 91 ? -5.637 3.036 -11.886 1.00 86.38 91 GLN A O 1
ATOM 665 N N . VAL A 1 92 ? -7.652 2.247 -11.292 1.00 92.38 92 VAL A N 1
ATOM 666 C CA . VAL A 1 92 ? -7.406 2.330 -9.846 1.00 92.38 92 VAL A CA 1
ATOM 667 C C . VAL A 1 92 ? -7.387 0.929 -9.251 1.00 92.38 92 VAL A C 1
ATOM 669 O O . VAL A 1 92 ? -8.384 0.205 -9.334 1.00 92.38 92 VAL A O 1
ATOM 672 N N . LEU A 1 93 ? -6.263 0.581 -8.627 1.00 94.06 93 LEU A N 1
ATOM 673 C CA . LEU A 1 93 ? -6.135 -0.603 -7.788 1.00 94.06 93 LEU A CA 1
ATOM 674 C C . LEU A 1 93 ? -6.601 -0.254 -6.375 1.00 94.06 93 LEU A C 1
ATOM 676 O O . LEU A 1 93 ? -6.008 0.604 -5.722 1.00 94.06 93 LEU A O 1
ATOM 680 N N . HIS A 1 94 ? -7.673 -0.894 -5.922 1.00 95.56 94 HIS A N 1
ATOM 681 C CA . HIS A 1 94 ? -8.281 -0.630 -4.624 1.00 95.56 94 HIS A CA 1
ATOM 682 C C . HIS A 1 94 ? -8.089 -1.832 -3.702 1.00 95.56 94 HIS A C 1
ATOM 684 O O . HIS A 1 94 ? -8.486 -2.952 -4.027 1.00 95.56 94 HIS A O 1
ATOM 690 N N . PHE A 1 95 ? -7.470 -1.583 -2.554 1.00 96.88 95 PHE A N 1
ATOM 691 C CA . PHE A 1 95 ? -7.342 -2.515 -1.446 1.00 96.88 95 PHE A CA 1
ATOM 692 C C . PHE A 1 95 ? -8.295 -2.137 -0.316 1.00 96.88 95 PHE A C 1
ATOM 694 O O . PHE A 1 95 ? -8.181 -1.048 0.242 1.00 96.88 95 PHE A O 1
ATOM 701 N N . ASP A 1 96 ? -9.183 -3.055 0.046 1.00 96.62 96 ASP A N 1
ATOM 702 C CA . ASP A 1 96 ? -10.046 -2.959 1.222 1.00 96.62 96 ASP A CA 1
ATOM 703 C C . ASP A 1 96 ? -9.521 -3.931 2.276 1.00 96.62 96 ASP A C 1
ATOM 705 O O . ASP A 1 96 ? -9.679 -5.145 2.148 1.00 96.62 96 ASP A O 1
ATOM 709 N N . LEU A 1 97 ? -8.851 -3.413 3.298 1.00 96.50 97 LEU A N 1
ATOM 710 C CA . LEU A 1 97 ? -8.127 -4.192 4.296 1.00 96.50 97 LEU A CA 1
ATOM 711 C C . LEU A 1 97 ? -8.804 -4.089 5.658 1.00 96.50 97 LEU A C 1
ATOM 713 O O . LEU A 1 97 ? -9.353 -3.049 6.019 1.00 96.50 97 LEU A O 1
ATOM 717 N N . THR A 1 98 ? -8.707 -5.153 6.447 1.00 93.00 98 THR A N 1
ATOM 718 C CA . THR A 1 98 ? -9.225 -5.178 7.817 1.00 93.00 98 THR A CA 1
ATOM 719 C C . THR A 1 98 ? -8.111 -5.552 8.775 1.00 93.00 98 THR A C 1
ATOM 721 O O . THR A 1 98 ? -7.431 -6.561 8.585 1.00 93.00 98 THR A O 1
ATOM 724 N N . VAL A 1 99 ? -7.943 -4.752 9.825 1.00 89.19 99 VAL A N 1
ATOM 725 C CA . VAL A 1 99 ? -6.968 -5.011 10.885 1.00 89.19 99 VAL A CA 1
ATOM 726 C C . VAL A 1 99 ? -7.681 -5.151 12.230 1.00 89.19 99 VAL A C 1
ATOM 728 O O . VAL A 1 99 ? -8.488 -4.286 12.581 1.00 89.19 99 VAL A O 1
ATOM 731 N N . PRO A 1 100 ? -7.421 -6.229 12.991 1.00 80.88 100 PRO A N 1
ATOM 732 C CA . PRO A 1 100 ? -7.880 -6.345 14.367 1.00 80.88 100 PRO A CA 1
ATOM 733 C C . PRO A 1 100 ? -6.925 -5.562 15.272 1.00 80.88 100 PRO A C 1
ATOM 735 O O . PRO A 1 100 ? -5.791 -5.982 15.480 1.00 80.88 100 PRO A O 1
ATOM 738 N N . VAL A 1 101 ? -7.374 -4.434 15.817 1.00 73.50 101 VAL A N 1
ATOM 739 C CA . VAL A 1 101 ? -6.482 -3.469 16.483 1.00 73.50 101 VAL A CA 1
ATOM 740 C C . VAL A 1 101 ? -6.815 -3.302 17.953 1.00 73.50 101 VAL A C 1
ATOM 742 O O . VAL A 1 101 ? -7.971 -3.127 18.348 1.00 73.50 101 VAL A O 1
ATOM 745 N N . ALA A 1 102 ? -5.770 -3.258 18.778 1.00 76.12 102 ALA A N 1
ATOM 746 C CA . ALA A 1 102 ? -5.889 -2.711 20.119 1.00 76.12 102 ALA A CA 1
ATOM 747 C C . ALA A 1 102 ? -6.110 -1.183 20.026 1.00 76.12 102 ALA A C 1
ATOM 749 O O . ALA A 1 102 ? -5.466 -0.520 19.208 1.00 76.12 102 ALA A O 1
ATOM 750 N N . PRO A 1 103 ? -6.963 -0.575 20.875 1.00 70.94 103 PRO A N 1
ATOM 751 C CA . PRO A 1 103 ? -7.314 0.849 20.773 1.00 70.94 103 PRO A CA 1
ATOM 752 C C . PRO A 1 103 ? -6.117 1.811 20.817 1.00 70.94 103 PRO A C 1
ATOM 754 O O . PRO A 1 103 ? -6.213 2.948 20.360 1.00 70.94 103 PRO A O 1
ATOM 757 N N . GLU A 1 104 ? -5.004 1.365 21.397 1.00 78.44 104 GLU A N 1
ATOM 758 C CA . GLU A 1 104 ? -3.848 2.190 21.750 1.00 78.44 104 GLU A CA 1
ATOM 759 C C . GLU A 1 104 ? -2.831 2.339 20.605 1.00 78.44 104 GLU A C 1
ATOM 761 O O . GLU A 1 104 ? -2.051 3.285 20.615 1.00 78.44 104 GLU A O 1
ATOM 766 N N . GLN A 1 105 ? -2.855 1.441 19.610 1.00 81.88 105 GLN A N 1
ATOM 767 C CA . GLN A 1 105 ? -1.881 1.384 18.498 1.00 81.88 105 GLN A CA 1
ATOM 768 C C . GLN A 1 105 ? -2.534 1.517 17.116 1.00 81.88 105 GLN A C 1
ATOM 770 O O . GLN A 1 105 ? -1.906 1.341 16.077 1.00 81.88 105 GLN A O 1
ATOM 775 N N . LEU A 1 106 ? -3.810 1.892 17.110 1.00 85.25 106 LEU A N 1
ATOM 776 C CA . LEU A 1 106 ? -4.692 1.805 15.957 1.00 85.25 106 LEU A CA 1
ATOM 777 C C . LEU A 1 106 ? -4.173 2.573 14.723 1.00 85.25 106 LEU A C 1
ATOM 779 O O . LEU A 1 106 ? -4.238 2.062 13.608 1.00 85.25 106 LEU A O 1
ATOM 783 N N . ALA A 1 107 ? -3.631 3.780 14.911 1.00 88.25 107 ALA A N 1
ATOM 784 C CA . ALA A 1 107 ? -3.102 4.583 13.805 1.00 88.25 107 ALA A CA 1
ATOM 785 C C . ALA A 1 107 ? -1.771 4.044 13.250 1.00 88.25 107 ALA A C 1
ATOM 787 O O . ALA A 1 107 ? -1.565 4.084 12.039 1.00 88.25 107 ALA A O 1
ATOM 788 N N . ASP A 1 108 ? -0.893 3.531 14.115 1.00 90.88 108 ASP A N 1
ATOM 789 C CA . ASP A 1 108 ? 0.417 3.012 13.710 1.00 90.88 108 ASP A CA 1
ATOM 790 C C . ASP A 1 108 ? 0.265 1.690 12.946 1.00 90.88 108 ASP A C 1
ATOM 792 O O . ASP A 1 108 ? 0.880 1.508 11.896 1.00 90.88 108 ASP A O 1
ATOM 796 N N . GLU A 1 109 ? -0.621 0.803 13.410 1.00 92.12 109 GLU A N 1
ATOM 797 C CA . GLU A 1 109 ? -0.942 -0.452 12.720 1.00 92.12 109 GLU A CA 1
ATOM 798 C C . GLU A 1 109 ? -1.620 -0.204 11.366 1.00 92.12 109 GLU A C 1
ATOM 800 O O . GLU A 1 109 ? -1.255 -0.825 10.362 1.00 92.12 109 GLU A O 1
ATOM 805 N N . ALA A 1 110 ? -2.560 0.748 11.296 1.00 92.75 110 ALA A N 1
ATOM 806 C CA . ALA A 1 110 ? -3.179 1.137 10.032 1.00 92.75 110 ALA A CA 1
ATOM 807 C C . ALA A 1 110 ? -2.153 1.740 9.061 1.00 92.75 110 ALA A C 1
ATOM 809 O O . ALA A 1 110 ? -2.142 1.387 7.883 1.00 92.75 110 ALA A O 1
ATOM 810 N N . ALA A 1 111 ? -1.250 2.600 9.545 1.00 93.62 111 ALA A N 1
ATOM 811 C CA . ALA A 1 111 ? -0.182 3.164 8.729 1.00 93.62 111 ALA A CA 1
ATOM 812 C C . ALA A 1 111 ? 0.757 2.074 8.198 1.00 93.62 111 ALA A C 1
ATOM 814 O O . ALA A 1 111 ? 1.054 2.056 7.005 1.00 93.62 111 ALA A O 1
ATOM 815 N N . GLN A 1 112 ? 1.192 1.139 9.046 1.00 95.31 112 GLN A N 1
ATOM 816 C CA . GLN A 1 112 ? 2.030 0.015 8.623 1.00 95.31 112 GLN A CA 1
ATOM 817 C C . GLN A 1 112 ? 1.327 -0.852 7.571 1.00 95.31 112 GLN A C 1
ATOM 819 O O . GLN A 1 112 ? 1.942 -1.234 6.577 1.00 95.31 112 GLN A O 1
ATOM 824 N N . THR A 1 113 ? 0.035 -1.111 7.759 1.00 96.31 113 THR A N 1
ATOM 825 C CA . THR A 1 113 ? -0.794 -1.862 6.809 1.00 96.31 113 THR A CA 1
ATOM 826 C C . THR A 1 113 ? -0.887 -1.156 5.457 1.00 96.31 113 THR A C 1
ATOM 828 O O . THR A 1 113 ? -0.712 -1.792 4.420 1.00 96.31 113 THR A O 1
ATOM 831 N N . ILE A 1 114 ? -1.081 0.167 5.457 1.00 97.00 114 ILE A N 1
ATOM 832 C CA . ILE A 1 114 ? -1.075 0.991 4.240 1.00 97.00 114 ILE A CA 1
ATOM 833 C C . ILE A 1 114 ? 0.262 0.881 3.506 1.00 97.00 114 ILE A C 1
ATOM 835 O O . ILE A 1 114 ? 0.282 0.684 2.293 1.00 97.00 114 ILE A O 1
ATOM 839 N N . TRP A 1 115 ? 1.380 0.977 4.227 1.00 96.81 115 TRP A N 1
ATOM 840 C CA . TRP A 1 115 ? 2.707 0.868 3.622 1.00 96.81 115 TRP A CA 1
ATOM 841 C C . TRP A 1 115 ? 2.963 -0.504 3.003 1.00 96.81 115 TRP A C 1
ATOM 843 O O . TRP A 1 115 ? 3.432 -0.570 1.871 1.00 96.81 115 TRP A O 1
ATOM 853 N N . LEU A 1 116 ? 2.587 -1.585 3.690 1.00 97.25 116 LEU A N 1
ATOM 854 C CA . LEU A 1 116 ? 2.689 -2.937 3.137 1.00 97.25 116 LEU A CA 1
ATOM 855 C C . LEU A 1 116 ? 1.829 -3.102 1.875 1.00 97.25 116 LEU A C 1
ATOM 857 O O . LEU A 1 116 ? 2.264 -3.722 0.908 1.00 97.25 116 LEU A O 1
ATOM 861 N N . ALA A 1 117 ? 0.634 -2.510 1.842 1.00 97.69 117 ALA A N 1
ATOM 862 C CA . ALA A 1 117 ? -0.217 -2.526 0.654 1.00 97.69 117 ALA A CA 1
ATOM 863 C C . ALA A 1 117 ? 0.396 -1.738 -0.521 1.00 97.69 117 ALA A C 1
ATOM 865 O O . ALA A 1 117 ? 0.288 -2.159 -1.673 1.00 97.69 117 ALA A O 1
ATOM 866 N N . PHE A 1 118 ? 1.083 -0.624 -0.251 1.00 97.56 118 PHE A N 1
ATOM 867 C CA . PHE A 1 118 ? 1.851 0.097 -1.269 1.00 97.56 118 PHE A CA 1
ATOM 868 C C . PHE A 1 118 ? 3.045 -0.710 -1.787 1.00 97.56 118 PHE A C 1
ATOM 870 O O . PHE A 1 118 ? 3.279 -0.715 -2.994 1.00 97.56 118 PHE A O 1
ATOM 877 N N . ASP A 1 119 ? 3.757 -1.441 -0.928 1.00 96.06 119 ASP A N 1
ATOM 878 C CA . ASP A 1 119 ? 4.825 -2.348 -1.370 1.00 96.06 119 ASP A CA 1
ATOM 879 C C . ASP A 1 119 ? 4.264 -3.448 -2.290 1.00 96.06 119 ASP A C 1
ATOM 881 O O . ASP A 1 119 ? 4.826 -3.724 -3.352 1.00 96.06 119 ASP A O 1
ATOM 885 N N . VAL A 1 120 ? 3.100 -4.014 -1.949 1.00 96.38 120 VAL A N 1
ATOM 886 C CA . VAL A 1 120 ? 2.385 -4.974 -2.808 1.00 96.38 120 VAL A CA 1
ATOM 887 C C . VAL A 1 120 ? 2.010 -4.346 -4.154 1.00 96.38 120 VAL A C 1
ATOM 889 O O . VAL A 1 120 ? 2.278 -4.939 -5.199 1.00 96.38 120 VAL A O 1
ATOM 892 N N . ALA A 1 121 ? 1.457 -3.129 -4.168 1.00 95.56 121 ALA A N 1
ATOM 893 C CA . ALA A 1 121 ? 1.165 -2.423 -5.416 1.00 95.56 121 ALA A CA 1
ATOM 894 C C . ALA A 1 121 ? 2.411 -2.194 -6.280 1.00 95.56 121 ALA A C 1
ATOM 896 O O . ALA A 1 121 ? 2.339 -2.313 -7.501 1.00 95.56 121 ALA A O 1
ATOM 897 N N . ALA A 1 122 ? 3.562 -1.901 -5.680 1.00 93.75 122 ALA A N 1
ATOM 898 C CA . ALA A 1 122 ? 4.795 -1.698 -6.432 1.00 93.75 122 ALA A CA 1
ATOM 899 C C . ALA A 1 122 ? 5.273 -2.991 -7.108 1.00 93.75 122 ALA A C 1
ATOM 901 O O . ALA A 1 122 ? 5.692 -2.964 -8.267 1.00 93.75 122 ALA A O 1
ATOM 902 N N . VAL A 1 123 ? 5.155 -4.132 -6.418 1.00 93.81 123 VAL A N 1
ATOM 903 C CA . VAL A 1 123 ? 5.440 -5.457 -6.994 1.00 93.81 123 VAL A CA 1
ATOM 904 C C . VAL A 1 123 ? 4.490 -5.761 -8.151 1.00 93.81 123 VAL A C 1
ATOM 906 O O . VAL A 1 123 ? 4.936 -6.200 -9.211 1.00 93.81 123 VAL A O 1
ATOM 909 N N . LEU A 1 124 ? 3.198 -5.473 -7.986 1.00 93.12 124 LEU A N 1
ATOM 910 C CA . LEU A 1 124 ? 2.197 -5.664 -9.037 1.00 93.12 124 LEU A CA 1
ATOM 911 C C . LEU A 1 124 ? 2.477 -4.792 -10.261 1.00 93.12 124 LEU A C 1
ATOM 913 O O . LEU A 1 124 ? 2.346 -5.268 -11.383 1.00 93.12 124 LEU A O 1
ATOM 917 N N . GLN A 1 125 ? 2.916 -3.547 -10.074 1.00 90.12 125 GLN A N 1
ATOM 918 C CA . GLN A 1 125 ? 3.259 -2.662 -11.189 1.00 90.12 125 GLN A CA 1
ATOM 919 C C . GLN A 1 125 ? 4.433 -3.199 -12.023 1.00 90.12 125 GLN A C 1
ATOM 921 O O . GLN A 1 125 ? 4.492 -2.957 -13.225 1.00 90.12 125 GLN A O 1
ATOM 926 N N . ALA A 1 126 ? 5.360 -3.932 -11.404 1.00 88.44 126 ALA A N 1
ATOM 927 C CA . ALA A 1 126 ? 6.478 -4.563 -12.100 1.00 88.44 126 ALA A CA 1
ATOM 928 C C . ALA A 1 126 ? 6.092 -5.862 -12.841 1.00 88.44 126 ALA A C 1
ATOM 930 O O . ALA A 1 126 ? 6.943 -6.453 -13.505 1.00 88.44 126 ALA A O 1
ATOM 931 N N . SER A 1 127 ? 4.844 -6.325 -12.712 1.00 88.88 127 SER A N 1
ATOM 932 C CA . SER A 1 127 ? 4.331 -7.526 -13.370 1.00 88.88 127 SER A CA 1
ATOM 933 C C . SER A 1 127 ? 3.582 -7.180 -14.657 1.00 88.88 127 SER A C 1
ATOM 935 O O . SER A 1 127 ? 2.627 -6.402 -14.639 1.00 88.88 127 SER A O 1
ATOM 937 N N . ASP A 1 128 ? 3.922 -7.868 -15.751 1.00 85.06 128 ASP A N 1
ATOM 938 C CA . ASP A 1 128 ? 3.264 -7.736 -17.064 1.00 85.06 128 ASP A CA 1
ATOM 939 C C . ASP A 1 128 ? 1.736 -7.961 -17.003 1.00 85.06 128 ASP A C 1
ATOM 941 O O . ASP A 1 128 ? 0.980 -7.509 -17.865 1.00 85.06 128 ASP A O 1
ATOM 945 N N . GLN A 1 129 ? 1.254 -8.683 -15.985 1.00 81.88 129 GLN A N 1
ATOM 946 C CA . GLN A 1 129 ? -0.167 -9.005 -15.807 1.00 81.88 129 GLN A CA 1
ATOM 947 C C . GLN A 1 129 ? -0.981 -7.838 -15.224 1.00 81.88 129 GLN A C 1
ATOM 949 O O . GLN A 1 129 ? -2.209 -7.866 -15.288 1.00 81.88 129 GLN A O 1
ATOM 954 N N . CYS A 1 130 ? -0.312 -6.813 -14.688 1.00 84.50 130 CYS A N 1
ATOM 955 C CA . CYS A 1 130 ? -0.904 -5.776 -13.844 1.00 84.50 130 CYS A CA 1
ATOM 956 C C . CYS A 1 130 ? -0.560 -4.333 -14.259 1.00 84.50 130 CYS A C 1
ATOM 958 O O . CYS A 1 130 ? -0.917 -3.404 -13.538 1.00 84.50 130 CYS A O 1
ATOM 960 N N . GLU A 1 131 ? 0.066 -4.104 -15.421 1.00 68.19 131 GLU A N 1
ATOM 961 C CA . GLU A 1 131 ? 0.612 -2.799 -15.868 1.00 68.19 131 GLU A CA 1
ATOM 962 C C . GLU A 1 131 ? -0.408 -1.647 -16.073 1.00 68.19 131 GLU A C 1
ATOM 964 O O . GLU A 1 131 ? -0.114 -0.648 -16.727 1.00 68.19 131 GLU A O 1
ATOM 969 N N . ARG A 1 132 ? -1.644 -1.758 -15.581 1.00 76.06 132 ARG A N 1
ATOM 970 C CA . ARG A 1 132 ? -2.767 -0.918 -16.024 1.00 76.06 132 ARG A CA 1
ATOM 971 C C . ARG A 1 132 ? -3.348 0.018 -14.977 1.00 76.06 132 ARG A C 1
ATOM 973 O O . ARG A 1 132 ? -4.285 0.730 -15.327 1.00 76.06 132 ARG A O 1
ATOM 980 N N . PHE A 1 133 ? -2.849 0.047 -13.741 1.00 90.12 133 PHE A N 1
ATOM 981 C CA . PHE A 1 133 ? -3.318 1.027 -12.755 1.00 90.12 133 PHE A CA 1
ATOM 982 C C . PHE A 1 133 ? -2.392 2.238 -12.642 1.00 90.12 133 PHE A C 1
ATOM 984 O O . PHE A 1 133 ? -1.178 2.133 -12.478 1.00 90.12 133 PHE A O 1
ATOM 991 N N . GLU A 1 134 ? -3.006 3.411 -12.689 1.00 93.25 134 GLU A N 1
ATOM 992 C CA . GLU A 1 134 ? -2.363 4.715 -12.544 1.00 93.25 134 GLU A CA 1
ATOM 993 C C . GLU A 1 134 ? -2.439 5.231 -11.108 1.00 93.25 134 GLU A C 1
ATOM 995 O O . GLU A 1 134 ? -1.649 6.092 -10.725 1.00 93.25 134 GLU A O 1
ATOM 1000 N N . ARG A 1 135 ? -3.368 4.687 -10.313 1.00 95.19 135 ARG A N 1
ATOM 1001 C CA . ARG A 1 135 ? -3.558 5.038 -8.908 1.00 95.19 135 ARG A CA 1
ATOM 1002 C C . ARG A 1 135 ? -3.763 3.813 -8.036 1.00 95.19 135 ARG A C 1
ATOM 1004 O O . ARG A 1 135 ? -4.322 2.804 -8.470 1.00 95.19 135 ARG A O 1
ATOM 1011 N N . VAL A 1 136 ? -3.354 3.954 -6.783 1.00 96.56 136 VAL A N 1
ATOM 1012 C CA . VAL A 1 136 ? -3.542 2.968 -5.722 1.00 96.56 136 VAL A CA 1
ATOM 1013 C C . VAL A 1 136 ? -4.340 3.616 -4.602 1.00 96.56 136 VAL A C 1
ATOM 1015 O O . VAL A 1 136 ? -3.951 4.664 -4.086 1.00 96.56 136 VAL A O 1
ATOM 1018 N N . LEU A 1 137 ? -5.443 2.977 -4.225 1.00 97.38 137 LEU A N 1
ATOM 1019 C CA . LEU A 1 137 ? -6.280 3.352 -3.095 1.00 97.38 137 LEU A CA 1
ATOM 1020 C C . LEU A 1 137 ? -6.220 2.238 -2.052 1.00 97.38 137 LEU A C 1
ATOM 1022 O O . LEU A 1 137 ? -6.549 1.092 -2.347 1.00 97.38 137 LEU A O 1
ATOM 1026 N N . VAL A 1 138 ? -5.816 2.575 -0.834 1.00 97.88 138 VAL A N 1
ATOM 1027 C CA . VAL A 1 138 ? -5.819 1.659 0.306 1.00 97.88 138 VAL A CA 1
ATOM 1028 C C . VAL A 1 138 ? -6.817 2.169 1.327 1.00 97.88 138 VAL A C 1
ATOM 1030 O O . VAL A 1 138 ? -6.679 3.280 1.837 1.00 97.88 138 VAL A O 1
ATOM 1033 N N . GLU A 1 139 ? -7.795 1.343 1.659 1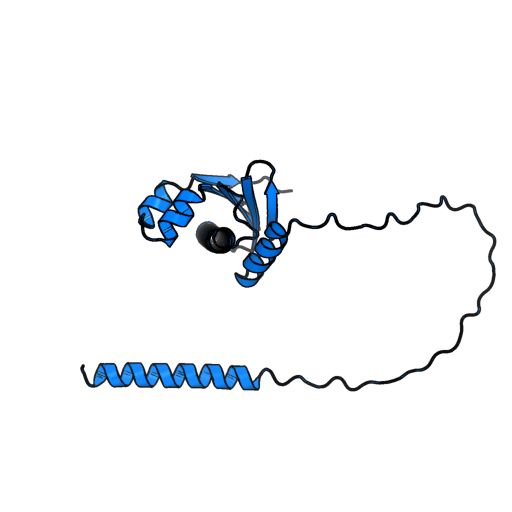.00 97.56 139 GLU A N 1
ATOM 1034 C CA . GLU A 1 139 ? -8.739 1.576 2.739 1.00 97.56 139 GLU A CA 1
ATOM 1035 C C . GLU A 1 139 ? -8.499 0.533 3.829 1.00 97.56 139 GLU A C 1
ATOM 1037 O O . GLU A 1 139 ? -8.571 -0.665 3.581 1.00 97.56 139 GLU A O 1
ATOM 1042 N N . VAL A 1 140 ? -8.198 0.980 5.046 1.00 96.62 140 VAL A N 1
ATOM 1043 C CA . VAL A 1 140 ? -8.006 0.114 6.211 1.00 96.62 140 VAL A CA 1
ATOM 1044 C C . VAL A 1 140 ? -9.138 0.348 7.195 1.00 96.62 140 VAL A C 1
ATOM 1046 O O . VAL A 1 140 ? -9.292 1.446 7.740 1.00 96.62 140 VAL A O 1
ATOM 1049 N N . LEU A 1 141 ? -9.912 -0.703 7.438 1.00 94.62 141 LEU A N 1
ATOM 1050 C CA . LEU A 1 141 ? -10.898 -0.773 8.499 1.00 94.62 141 LEU A CA 1
ATOM 1051 C C . LEU A 1 141 ? -10.234 -1.308 9.770 1.00 94.62 141 LEU A C 1
ATOM 1053 O O . LEU A 1 141 ? -9.781 -2.450 9.832 1.00 94.62 141 LEU A O 1
ATOM 1057 N N . ALA A 1 142 ? -10.160 -0.447 10.773 1.00 91.12 142 ALA A N 1
ATOM 1058 C CA . ALA A 1 142 ? -9.680 -0.768 12.102 1.00 91.12 142 ALA A CA 1
ATOM 1059 C C . ALA A 1 142 ? -10.858 -1.221 12.969 1.00 91.12 142 ALA A C 1
ATOM 1061 O O . ALA A 1 142 ? -11.614 -0.380 13.472 1.00 91.12 142 ALA A O 1
ATOM 1062 N N . ASP A 1 143 ? -10.997 -2.534 13.143 1.00 82.75 143 ASP A N 1
ATOM 1063 C CA . ASP A 1 143 ? -12.073 -3.128 13.932 1.00 82.75 143 ASP A CA 1
ATOM 1064 C C . ASP A 1 143 ? -11.716 -3.101 15.422 1.00 82.75 143 ASP A C 1
ATOM 1066 O O . ASP A 1 143 ? -10.744 -3.711 15.875 1.00 82.75 143 ASP A O 1
ATOM 1070 N N . GLY A 1 144 ? -12.516 -2.368 16.197 1.00 77.62 144 GLY A N 1
ATOM 1071 C CA . GLY A 1 144 ? -12.328 -2.169 17.631 1.00 77.62 144 GLY A CA 1
ATOM 1072 C C . GLY A 1 144 ? -13.562 -1.537 18.289 1.00 77.62 144 GLY A C 1
ATOM 1073 O O . GLY A 1 144 ? -14.621 -1.464 17.672 1.00 77.62 144 GLY A O 1
ATOM 1074 N N . PRO A 1 145 ? -13.462 -1.033 19.536 1.00 75.56 145 PRO A N 1
ATOM 1075 C CA . PRO A 1 145 ? -14.590 -0.402 20.237 1.00 75.56 145 PRO A CA 1
ATOM 1076 C C . PRO A 1 145 ? -15.165 0.827 19.518 1.00 75.56 145 PRO A C 1
ATOM 1078 O O . PRO A 1 145 ? -16.306 1.213 19.754 1.00 75.56 145 PRO A O 1
ATOM 1081 N N . GLN A 1 146 ? -14.351 1.467 18.678 1.00 81.62 146 GLN A N 1
ATOM 1082 C CA . GLN A 1 146 ? -14.765 2.504 17.744 1.00 81.62 146 GLN A CA 1
ATOM 1083 C C . GLN A 1 146 ? -14.153 2.173 16.391 1.00 81.62 146 GLN A C 1
ATOM 1085 O O . GLN A 1 146 ? -12.951 2.376 16.201 1.00 81.62 146 GLN A O 1
ATOM 1090 N N . THR A 1 147 ? -14.972 1.675 15.471 1.00 88.19 147 THR A N 1
ATOM 1091 C CA . THR A 1 147 ? -14.529 1.374 14.114 1.00 88.19 147 THR A CA 1
ATOM 1092 C C . THR A 1 147 ? -14.044 2.653 13.439 1.00 88.19 147 THR A C 1
ATOM 1094 O O . THR A 1 147 ? -14.734 3.680 13.409 1.00 88.19 147 THR A O 1
ATOM 1097 N N . ARG A 1 148 ? -12.820 2.611 12.918 1.00 92.25 148 ARG A N 1
ATOM 1098 C CA . ARG A 1 148 ? -12.216 3.723 12.179 1.00 92.25 148 ARG A CA 1
ATOM 1099 C C . ARG A 1 148 ? -11.813 3.267 10.796 1.00 92.25 148 ARG A C 1
ATOM 1101 O O . ARG A 1 148 ? -11.341 2.150 10.621 1.00 92.25 148 ARG A O 1
ATOM 1108 N N . LYS A 1 149 ? -11.948 4.172 9.837 1.00 94.88 149 LYS A N 1
ATOM 1109 C CA . LYS A 1 149 ? -11.473 3.987 8.474 1.00 94.88 149 LYS A CA 1
ATOM 1110 C C . LYS A 1 149 ? -10.280 4.898 8.224 1.00 94.88 149 LYS A C 1
ATOM 1112 O O . LYS A 1 149 ? -10.378 6.108 8.439 1.00 94.88 149 LYS A O 1
ATOM 1117 N N . PHE A 1 150 ? -9.185 4.322 7.753 1.00 96.12 150 PHE A N 1
ATOM 1118 C CA . PHE A 1 150 ? -8.023 5.042 7.240 1.00 96.12 150 PHE A CA 1
ATOM 1119 C C . PHE A 1 150 ? -7.995 4.864 5.740 1.00 96.12 150 PHE A C 1
ATOM 1121 O O . PHE A 1 150 ? -8.180 3.757 5.250 1.00 96.12 150 PHE A O 1
ATOM 1128 N N . THR A 1 151 ? -7.774 5.949 5.021 1.00 97.75 151 THR A N 1
ATOM 1129 C CA . THR A 1 151 ? -7.690 5.932 3.566 1.00 97.75 151 THR A CA 1
ATOM 1130 C C . THR A 1 151 ? -6.370 6.553 3.158 1.00 97.75 151 THR A C 1
ATOM 1132 O O . THR A 1 151 ? -5.993 7.599 3.691 1.00 97.75 151 THR A O 1
ATOM 1135 N N . ALA A 1 152 ? -5.673 5.914 2.229 1.00 98.19 152 ALA A N 1
ATOM 1136 C CA . ALA A 1 152 ? -4.482 6.450 1.598 1.00 98.19 152 ALA A CA 1
ATOM 1137 C C . ALA A 1 152 ? -4.574 6.279 0.083 1.00 98.19 152 ALA A C 1
ATOM 1139 O O . ALA A 1 152 ? -4.865 5.191 -0.407 1.00 98.19 152 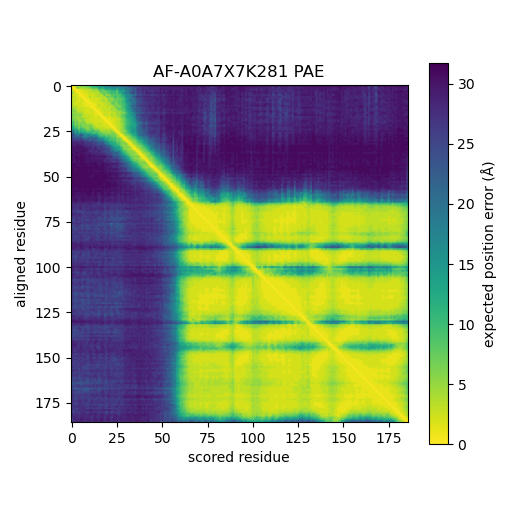ALA A O 1
ATOM 1140 N N . GLU A 1 153 ? -4.313 7.352 -0.654 1.00 97.94 153 GLU A N 1
ATOM 1141 C CA . GLU A 1 153 ? -4.332 7.366 -2.116 1.00 97.94 153 GLU A CA 1
ATOM 1142 C C . GLU A 1 153 ? -2.999 7.903 -2.643 1.00 97.94 153 GLU A C 1
ATOM 1144 O O . GLU A 1 153 ? -2.472 8.895 -2.127 1.00 97.94 153 GLU A O 1
ATOM 1149 N N . VAL A 1 154 ? -2.454 7.251 -3.670 1.00 97.50 154 VAL A N 1
ATOM 1150 C CA . VAL A 1 154 ? -1.218 7.680 -4.330 1.00 97.50 154 VAL A CA 1
ATOM 1151 C C . VAL A 1 154 ? -1.220 7.336 -5.816 1.00 97.50 154 VAL A C 1
ATOM 1153 O O . VAL A 1 154 ? -1.808 6.338 -6.239 1.00 97.50 154 VAL A O 1
ATOM 1156 N N . ASP A 1 155 ? -0.523 8.149 -6.606 1.00 96.19 155 ASP A N 1
ATOM 1157 C CA . ASP A 1 155 ? -0.256 7.861 -8.011 1.00 96.19 155 ASP A CA 1
ATOM 1158 C C . ASP A 1 155 ? 0.825 6.779 -8.138 1.00 96.19 155 ASP A C 1
ATOM 1160 O O . ASP A 1 155 ? 1.882 6.836 -7.498 1.00 96.19 155 ASP A O 1
ATOM 1164 N N . THR A 1 156 ? 0.622 5.806 -9.027 1.00 94.44 156 THR A N 1
ATOM 1165 C CA . THR A 1 156 ? 1.590 4.717 -9.218 1.00 94.44 156 THR A CA 1
ATOM 1166 C C . THR A 1 156 ? 2.930 5.225 -9.776 1.00 94.44 156 THR A C 1
ATOM 1168 O O . THR A 1 156 ? 3.972 4.594 -9.593 1.00 94.44 156 THR A O 1
ATOM 1171 N N . ALA A 1 157 ? 2.946 6.398 -10.420 1.00 94.88 157 ALA A N 1
ATOM 1172 C CA . A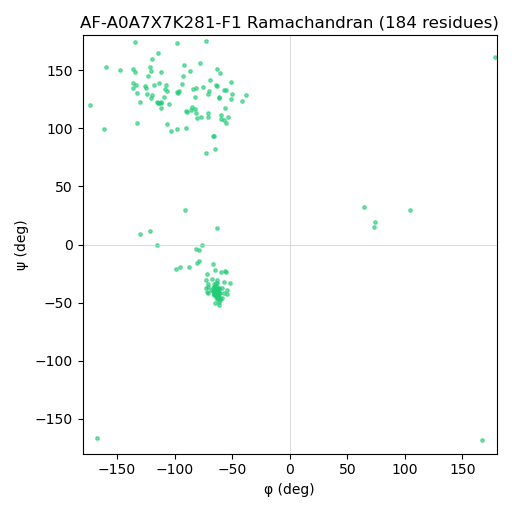LA A 1 157 ? 4.180 7.061 -10.842 1.00 94.88 157 ALA A CA 1
ATOM 1173 C C . ALA A 1 157 ? 5.068 7.456 -9.648 1.00 94.88 157 ALA A C 1
ATOM 1175 O O . ALA A 1 157 ? 6.284 7.266 -9.694 1.00 94.88 157 ALA A O 1
ATOM 1176 N N . ASP A 1 158 ? 4.470 7.957 -8.564 1.00 96.94 158 ASP A N 1
ATOM 1177 C CA . ASP A 1 158 ? 5.197 8.310 -7.344 1.00 96.94 158 ASP A CA 1
ATOM 1178 C C . ASP A 1 158 ? 5.674 7.065 -6.598 1.00 96.94 158 ASP A C 1
ATOM 1180 O O . ASP A 1 158 ? 6.793 7.043 -6.082 1.00 96.94 158 ASP A O 1
ATOM 1184 N N . LEU A 1 159 ? 4.868 6.000 -6.601 1.00 95.25 159 LEU A N 1
ATOM 1185 C CA . LEU A 1 159 ? 5.244 4.712 -6.019 1.00 95.25 159 LEU A CA 1
ATOM 1186 C C . LEU A 1 159 ? 6.464 4.100 -6.726 1.00 95.25 159 LEU A C 1
ATOM 1188 O O . LEU A 1 159 ? 7.414 3.660 -6.070 1.00 95.25 159 LEU A O 1
ATOM 1192 N N . SER A 1 160 ? 6.478 4.148 -8.061 1.00 93.75 160 SER A N 1
ATOM 1193 C CA . SER A 1 160 ? 7.618 3.739 -8.886 1.00 93.75 160 SER A CA 1
ATOM 1194 C C . SER A 1 160 ? 8.842 4.633 -8.659 1.00 93.75 160 SER A C 1
ATOM 1196 O O . SER A 1 160 ? 9.972 4.150 -8.521 1.00 93.75 160 SER A O 1
ATOM 1198 N N . ALA A 1 161 ? 8.637 5.951 -8.558 1.00 95.75 161 ALA A N 1
ATOM 1199 C CA . ALA A 1 161 ? 9.704 6.905 -8.275 1.00 95.75 161 ALA A CA 1
ATOM 1200 C C . ALA A 1 161 ? 10.338 6.670 -6.894 1.00 95.75 161 ALA A C 1
ATOM 1202 O O . ALA A 1 161 ? 11.551 6.819 -6.745 1.00 95.75 161 ALA A O 1
ATOM 1203 N N . LEU A 1 162 ? 9.548 6.281 -5.888 1.00 95.81 162 LEU A N 1
ATOM 1204 C CA . LEU A 1 162 ? 10.062 5.904 -4.572 1.00 95.81 162 LEU A CA 1
ATOM 1205 C C . LEU A 1 162 ? 10.924 4.638 -4.666 1.00 95.81 162 LEU A C 1
ATOM 1207 O O . LEU A 1 162 ? 12.066 4.644 -4.210 1.00 95.81 162 LEU A O 1
ATOM 1211 N N . HIS A 1 163 ? 10.412 3.580 -5.302 1.00 92.00 163 HIS A N 1
ATOM 1212 C CA . HIS A 1 163 ? 11.107 2.290 -5.421 1.00 92.00 163 HIS A CA 1
ATOM 1213 C C . HIS A 1 163 ? 12.407 2.369 -6.230 1.00 92.00 163 HIS A C 1
ATOM 1215 O O . HIS A 1 163 ? 13.380 1.682 -5.926 1.00 92.00 163 HIS A O 1
ATOM 1221 N N . SER A 1 164 ? 12.453 3.240 -7.237 1.00 93.94 164 SER A N 1
ATOM 1222 C CA . SER A 1 164 ? 13.662 3.517 -8.024 1.00 93.94 164 SER A CA 1
ATOM 1223 C C . SER A 1 164 ? 14.630 4.498 -7.345 1.00 93.94 164 SER A C 1
ATOM 1225 O O . SER A 1 164 ? 15.716 4.749 -7.869 1.00 93.94 164 SER A O 1
ATOM 1227 N N . GLY A 1 165 ? 14.264 5.057 -6.186 1.00 96.12 165 GLY A N 1
ATOM 1228 C CA . GLY A 1 165 ? 15.072 6.032 -5.453 1.00 96.12 165 GLY A CA 1
ATOM 1229 C C . GLY A 1 165 ? 15.114 7.427 -6.087 1.00 96.12 165 GLY A C 1
ATOM 1230 O O . GLY A 1 165 ? 15.973 8.232 -5.724 1.00 96.12 165 GLY A O 1
ATOM 1231 N N . LEU A 1 166 ? 14.210 7.731 -7.026 1.00 97.69 166 LEU A N 1
ATOM 1232 C CA . LEU A 1 166 ? 14.086 9.046 -7.668 1.00 97.69 166 LEU A CA 1
ATOM 1233 C C . LEU A 1 166 ? 13.492 10.100 -6.729 1.00 97.69 166 LEU A C 1
ATOM 1235 O O . LEU A 1 166 ? 13.823 11.282 -6.838 1.00 97.69 166 LEU A O 1
ATOM 1239 N N . ILE A 1 167 ? 12.634 9.682 -5.799 1.00 98.00 167 ILE A N 1
ATOM 1240 C CA . ILE A 1 167 ? 12.138 10.527 -4.712 1.00 98.00 167 ILE A CA 1
ATOM 1241 C C . ILE A 1 167 ? 12.485 9.916 -3.357 1.00 98.00 167 ILE A C 1
ATOM 1243 O O . ILE A 1 167 ? 12.635 8.707 -3.205 1.00 98.00 167 ILE A O 1
ATOM 1247 N N . THR A 1 168 ? 12.622 10.774 -2.348 1.00 97.75 168 THR A N 1
ATOM 1248 C CA . THR A 1 168 ? 12.827 10.322 -0.966 1.00 97.75 168 THR A CA 1
ATOM 1249 C C . THR A 1 168 ? 11.511 9.854 -0.351 1.00 97.75 168 THR A C 1
ATOM 1251 O O . THR A 1 168 ? 10.449 10.357 -0.716 1.00 97.75 168 THR A O 1
ATOM 1254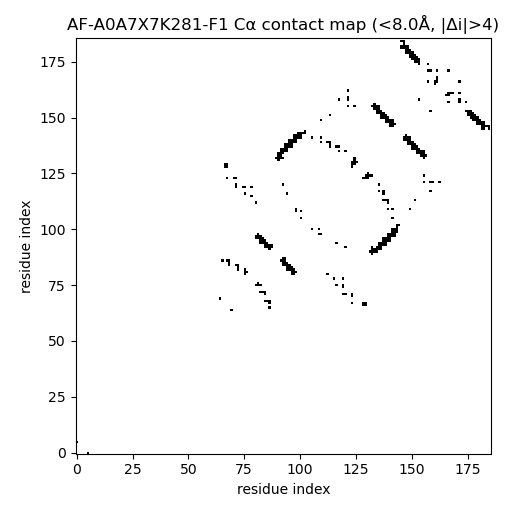 N N . GLN A 1 169 ? 11.580 8.985 0.661 1.00 96.06 169 GLN A N 1
ATOM 1255 C CA . GLN A 1 169 ? 10.401 8.569 1.429 1.00 96.06 169 GLN A CA 1
ATOM 1256 C C . GLN A 1 169 ? 9.629 9.763 2.004 1.00 96.06 169 GLN A C 1
ATOM 1258 O O . GLN A 1 169 ? 8.406 9.777 1.971 1.00 96.06 169 GLN A O 1
ATOM 1263 N N . LYS A 1 170 ? 10.336 10.799 2.478 1.00 97.25 170 LYS A N 1
ATOM 1264 C CA . LYS A 1 170 ? 9.702 12.023 2.978 1.00 97.25 170 LYS A CA 1
ATOM 1265 C C . LYS A 1 170 ? 8.868 12.712 1.896 1.00 97.25 170 LYS A C 1
ATOM 1267 O O . LYS A 1 170 ? 7.721 13.050 2.143 1.00 97.25 170 LYS A O 1
ATOM 1272 N N . LEU A 1 171 ? 9.436 12.886 0.702 1.00 97.38 171 LEU A N 1
ATOM 1273 C CA . LEU A 1 171 ? 8.718 13.502 -0.414 1.00 97.38 171 LEU A CA 1
ATOM 1274 C C . LEU A 1 171 ? 7.532 12.643 -0.869 1.00 97.38 171 LEU A C 1
ATOM 1276 O O . LEU A 1 171 ? 6.507 13.196 -1.241 1.00 97.38 171 LEU A O 1
ATOM 1280 N N . PHE A 1 172 ? 7.664 11.316 -0.836 1.00 97.19 172 PHE A N 1
ATOM 1281 C CA . PHE A 1 172 ? 6.550 10.418 -1.128 1.00 97.19 172 PHE A CA 1
ATOM 1282 C C . PHE A 1 172 ? 5.419 10.577 -0.104 1.00 97.19 172 PHE A C 1
ATOM 1284 O O . PHE A 1 172 ? 4.280 10.768 -0.507 1.00 97.19 172 PHE A O 1
ATOM 1291 N N . ILE A 1 173 ? 5.727 10.595 1.200 1.00 96.81 173 ILE A N 1
ATOM 1292 C CA . ILE A 1 173 ? 4.733 10.833 2.265 1.00 96.81 173 ILE A CA 1
ATOM 1293 C C . ILE A 1 173 ? 3.969 12.137 2.027 1.00 96.81 173 ILE A C 1
ATOM 1295 O O . ILE A 1 173 ? 2.752 12.160 2.162 1.00 96.81 173 ILE A O 1
ATOM 1299 N N . ASP A 1 174 ? 4.666 13.200 1.624 1.00 97.38 174 ASP A N 1
ATOM 1300 C CA . ASP A 1 174 ? 4.044 14.498 1.338 1.00 97.38 174 ASP A CA 1
ATOM 1301 C C . ASP A 1 174 ? 3.113 14.468 0.100 1.00 97.38 174 ASP A C 1
ATOM 1303 O O . ASP A 1 174 ? 2.317 15.390 -0.086 1.00 97.38 174 ASP A O 1
ATOM 1307 N N . ARG A 1 175 ? 3.215 13.442 -0.759 1.00 97.62 175 ARG A N 1
ATOM 1308 C CA . ARG A 1 175 ? 2.382 13.249 -1.963 1.00 97.62 175 ARG A CA 1
ATOM 1309 C C . ARG A 1 175 ? 1.225 12.277 -1.761 1.00 97.62 175 ARG A C 1
ATOM 1311 O O . ARG A 1 175 ? 0.258 12.340 -2.514 1.00 97.62 175 ARG A O 1
ATOM 1318 N N . VAL A 1 176 ? 1.298 11.406 -0.758 1.00 97.88 176 VAL A N 1
ATOM 1319 C CA . VAL A 1 176 ? 0.189 10.513 -0.420 1.00 97.88 176 VAL A CA 1
ATOM 1320 C C . VAL A 1 176 ? -0.943 11.332 0.197 1.00 97.88 176 VAL A C 1
ATOM 1322 O O . VAL A 1 176 ? -0.750 12.100 1.143 1.00 97.88 176 VAL A O 1
ATOM 1325 N N . ARG A 1 177 ? -2.158 11.151 -0.318 1.00 98.00 177 ARG A N 1
ATOM 1326 C CA . ARG A 1 177 ? -3.360 11.736 0.274 1.00 98.00 177 ARG A CA 1
ATOM 1327 C C . ARG A 1 177 ? -3.870 10.813 1.370 1.00 98.00 177 ARG A C 1
ATOM 1329 O O . ARG A 1 177 ? -4.271 9.692 1.082 1.00 98.00 177 ARG A O 1
ATOM 1336 N N . TYR A 1 178 ? -3.898 11.307 2.603 1.00 96.44 178 TYR A N 1
ATOM 1337 C CA . TYR A 1 178 ? -4.410 10.572 3.759 1.00 96.44 178 TYR A CA 1
ATOM 1338 C C . TYR A 1 178 ? -5.750 11.132 4.229 1.00 96.44 178 TYR A C 1
ATOM 1340 O O . TYR A 1 178 ? -5.909 12.345 4.374 1.00 96.44 178 TYR A O 1
ATOM 1348 N N . GLU A 1 179 ? -6.689 10.246 4.548 1.00 96.88 179 GLU A N 1
ATOM 1349 C CA . GLU A 1 179 ? -7.960 10.594 5.180 1.00 96.88 179 GLU A CA 1
ATOM 1350 C C . GLU A 1 179 ? -8.272 9.635 6.328 1.00 96.88 179 GLU A C 1
ATOM 1352 O O . GLU A 1 179 ? -7.909 8.459 6.307 1.00 96.88 179 GLU A O 1
ATOM 1357 N N . THR A 1 180 ? -8.955 10.145 7.352 1.00 94.44 180 THR A N 1
ATOM 1358 C CA . THR A 1 180 ? -9.400 9.340 8.494 1.00 94.44 180 THR A CA 1
ATOM 1359 C C . THR A 1 180 ? -10.852 9.656 8.810 1.00 94.44 180 THR A C 1
ATOM 1361 O O . THR A 1 180 ? -11.254 10.821 8.801 1.00 94.44 180 THR A O 1
ATOM 1364 N N . ALA A 1 181 ? -11.641 8.623 9.088 1.00 93.25 181 ALA A N 1
ATOM 1365 C CA . ALA A 1 181 ? -13.048 8.755 9.437 1.00 93.25 181 ALA A CA 1
ATOM 1366 C C . ALA A 1 181 ? -13.410 7.843 10.615 1.00 93.25 181 ALA A C 1
ATOM 1368 O O . ALA A 1 181 ? -12.984 6.690 10.691 1.00 93.25 181 ALA A O 1
ATOM 1369 N N . LEU A 1 182 ? -14.223 8.368 11.532 1.00 91.19 182 LEU A N 1
ATOM 1370 C CA . LEU A 1 182 ? -14.933 7.570 12.530 1.00 91.19 182 LEU A CA 1
ATOM 1371 C C . LEU A 1 182 ? -16.198 7.017 11.879 1.00 91.19 182 LEU A C 1
ATOM 1373 O O . LEU A 1 182 ? -16.977 7.788 11.316 1.00 91.19 182 LEU A O 1
ATOM 1377 N N . LEU A 1 183 ? -16.398 5.704 11.960 1.00 87.50 183 LEU A N 1
ATOM 1378 C CA . LEU A 1 183 ? -17.607 5.067 11.457 1.00 87.50 183 LEU A CA 1
ATOM 1379 C C . LEU A 1 183 ? -18.647 4.947 12.581 1.00 87.50 183 LEU A C 1
ATOM 1381 O O . LEU A 1 183 ? -18.274 4.791 13.750 1.00 87.50 183 LEU A O 1
ATOM 1385 N N . PRO A 1 184 ? -19.948 5.077 12.265 1.00 81.75 184 PRO A N 1
ATOM 1386 C CA . PRO A 1 184 ? -21.001 4.818 13.238 1.00 81.75 184 PRO A CA 1
ATOM 1387 C C . PRO A 1 184 ? -20.966 3.343 13.679 1.00 81.75 184 PRO A C 1
ATOM 1389 O O . PRO A 1 184 ? -20.543 2.495 12.894 1.00 81.75 184 PRO A O 1
ATOM 1392 N N . PRO A 1 185 ? -21.393 3.023 14.914 1.00 75.56 185 PRO A N 1
ATOM 1393 C CA . PRO A 1 185 ? -21.619 1.636 15.302 1.00 75.56 185 PRO A CA 1
ATOM 1394 C C . PRO A 1 185 ? -22.760 1.047 14.460 1.00 75.56 185 PRO A C 1
ATOM 1396 O O . PRO A 1 185 ? -23.771 1.728 14.258 1.00 75.56 185 PRO A O 1
ATOM 1399 N N . ASP A 1 186 ? -22.574 -0.186 13.989 1.00 62.72 186 ASP A N 1
ATOM 1400 C CA . ASP A 1 186 ? -23.604 -0.978 13.298 1.00 62.72 186 ASP A CA 1
ATOM 1401 C C . ASP A 1 186 ? -24.763 -1.385 14.228 1.00 62.72 186 ASP A C 1
ATOM 1403 O O . ASP A 1 186 ? -24.517 -1.648 15.433 1.00 62.72 186 ASP A O 1
#

Radius of gyration: 25.75 Å; Cα contacts (8 Å, |Δi|>4): 214; chains: 1; bounding box: 84×66×39 Å

Foldseek 3Di:
DDPVVVVVVVVVVVVVVVVVVVVVVVPDDDDDDDDDDDDDDDDDDDDDDDDDPPPPPPPCPPDPPQPLQVLLVVQCVVLVWDFGWDDDPPQEIETETEDADDPVCQVVVLVVSVVSSLVSVLVSCVDPSRVRHQKYKYWYFHDDPWTKIKIKMAGVVLSPCPVVVVDDPVVSVVRIDIDMDTDDDD

Solvent-accessible surface area (backbone atoms only — not comparable to full-atom values): 11264 Å² total; per-residue (Å²): 136,59,76,68,60,56,51,54,53,53,51,52,53,53,54,54,52,52,54,53,54,56,54,64,65,68,71,64,80,80,81,86,87,84,85,86,83,87,89,86,84,90,86,83,79,92,72,83,88,68,91,67,83,81,74,70,80,72,76,81,68,72,76,80,69,54,69,37,39,52,53,48,45,50,46,34,48,75,71,73,48,52,68,50,57,44,75,47,94,84,32,32,40,34,38,46,33,56,45,89,41,59,89,88,50,45,68,60,54,47,50,52,51,47,51,54,51,50,54,44,48,51,56,40,53,75,32,90,74,36,71,65,50,56,30,40,37,37,36,36,39,36,49,52,101,65,37,31,39,40,36,39,37,39,48,41,68,56,52,50,31,42,77,72,63,75,40,52,71,69,60,48,57,76,62,45,47,74,48,77,45,80,51,79,86,131

Nearest PDB structures (foldseek):
  8csu-assembly1_6  TM=6.069E-01  e=2.446E-01  Homo sapiens
  7pnt-assembly1_a  TM=6.177E-01  e=1.043E+00  Mus musculus
  8pvk-assembly1_Cf  TM=4.127E-01  e=2.446E-01  Thermochaetoides thermophila DSM 1495
  8i9r-assembly1_Cy  TM=4.225E-01  e=4.051E-01  Thermochaetoides thermophila DSM 1495
  4r3a-assembly1_A  TM=3.695E-01  e=3.571E-01  Erythrobacter litoralis HTCC2594

Mean predicted aligned error: 16.03 Å